Protein AF-A0A8S3X3N1-F1 (afdb_monomer_lite)

Foldseek 3Di:
DPPPDDPDDDDDDQDPVRVPDDPLLVQLVVVLCVCLQCVVPFQPDQEAEDEDQDVVNLVVLVDDLVPDDPSVSLSSVSCVRGHYHYDYDHVVVVVVVVCRHPPDDPPDPPPPDDDPPDDDCPPVSVVVVLVSLQDPLADPVNLVVQLVLLCVFPLNVLVVCCQVVHDDPDLVPDDPSCSLCPVQSVQWHDDPSFIDRPSETEGGPVCLVVVLCSLCVVVPDLVSSVVVCVSYHDDRCSSVVNVVCSVPDPVNVVPDPDPDDD

Structure (mmCIF, N/CA/C/O backbone):
data_AF-A0A8S3X3N1-F1
#
_entry.id   AF-A0A8S3X3N1-F1
#
loop_
_atom_site.group_PDB
_atom_site.id
_atom_site.type_symbol
_atom_site.label_atom_id
_atom_site.label_alt_id
_atom_site.label_comp_id
_atom_site.label_asym_id
_atom_site.label_entity_id
_atom_site.label_seq_id
_atom_site.pdbx_PDB_ins_code
_atom_site.Cartn_x
_atom_site.Cartn_y
_atom_site.Cartn_z
_atom_site.occupancy
_atom_site.B_iso_or_equiv
_atom_site.auth_seq_id
_atom_site.auth_comp_id
_atom_site.auth_asym_id
_atom_site.auth_atom_id
_atom_site.pdbx_PDB_model_num
ATOM 1 N N . MET A 1 1 ? 12.490 -4.592 -21.155 1.00 67.25 1 MET A N 1
ATOM 2 C CA . MET A 1 1 ? 13.216 -3.671 -22.058 1.00 67.25 1 MET A CA 1
ATOM 3 C C . MET A 1 1 ? 12.288 -3.290 -23.191 1.00 67.25 1 MET A C 1
ATOM 5 O O . MET A 1 1 ? 11.468 -4.116 -23.570 1.00 67.25 1 MET A O 1
ATOM 9 N N . GLN A 1 2 ? 12.418 -2.084 -23.727 1.00 67.56 2 GLN A N 1
ATOM 10 C CA . GLN A 1 2 ? 11.704 -1.647 -24.925 1.00 67.56 2 GLN A CA 1
ATOM 11 C C . GLN A 1 2 ? 12.762 -1.282 -25.966 1.00 67.56 2 GLN A C 1
ATOM 13 O O . GLN A 1 2 ? 13.621 -0.453 -25.691 1.00 67.56 2 GLN A O 1
ATOM 18 N N . ASN A 1 3 ? 12.763 -1.954 -27.121 1.00 74.75 3 ASN A N 1
ATOM 19 C CA . ASN A 1 3 ? 13.762 -1.765 -28.188 1.00 74.75 3 ASN A CA 1
ATOM 20 C C . ASN A 1 3 ? 15.227 -1.927 -27.727 1.00 74.75 3 ASN A C 1
ATOM 22 O O . ASN A 1 3 ? 16.099 -1.163 -28.124 1.00 74.75 3 ASN A O 1
ATOM 26 N N . GLY A 1 4 ? 15.498 -2.895 -26.845 1.00 72.44 4 GLY A N 1
ATOM 27 C CA . GLY A 1 4 ? 16.843 -3.119 -26.294 1.00 72.44 4 GLY A CA 1
ATOM 28 C C . GLY A 1 4 ? 17.284 -2.090 -25.247 1.00 72.44 4 GLY A C 1
ATOM 29 O O . GLY A 1 4 ? 18.394 -2.190 -24.734 1.00 72.44 4 GLY A O 1
ATOM 30 N N . LEU A 1 5 ? 16.414 -1.140 -24.890 1.00 75.44 5 LEU A N 1
ATOM 31 C CA . LEU A 1 5 ? 16.678 -0.125 -23.880 1.00 75.44 5 LEU A CA 1
ATOM 32 C C . LEU A 1 5 ? 15.959 -0.433 -22.552 1.00 75.44 5 LEU A C 1
ATOM 34 O O . LEU A 1 5 ? 14.891 -1.069 -22.528 1.00 75.44 5 LEU A O 1
ATOM 38 N N . PRO A 1 6 ? 16.544 0.000 -21.424 1.00 81.81 6 PRO A N 1
ATOM 39 C CA . PRO A 1 6 ? 15.906 -0.050 -20.112 1.00 81.81 6 PRO A CA 1
ATOM 40 C C . PRO A 1 6 ? 14.599 0.754 -20.119 1.00 81.81 6 PRO A C 1
ATOM 42 O O . PRO A 1 6 ? 14.547 1.869 -20.624 1.00 81.81 6 PRO A O 1
ATOM 45 N N . VAL A 1 7 ? 13.542 0.195 -19.532 1.00 81.81 7 VAL A N 1
ATOM 46 C CA . VAL A 1 7 ? 12.282 0.933 -19.308 1.00 81.81 7 VAL A CA 1
ATOM 47 C C . VAL A 1 7 ? 12.346 1.674 -17.972 1.00 81.81 7 VAL A C 1
ATOM 49 O O . VAL A 1 7 ? 11.909 2.812 -17.858 1.00 81.81 7 VAL A O 1
ATOM 52 N N . CYS A 1 8 ? 12.927 1.033 -16.959 1.00 81.44 8 CYS A N 1
ATOM 53 C CA . CYS A 1 8 ? 13.048 1.554 -15.605 1.00 81.44 8 CYS A CA 1
ATOM 54 C C . CYS A 1 8 ? 14.165 0.824 -14.848 1.00 81.44 8 CYS A C 1
ATOM 56 O O . CYS A 1 8 ? 14.497 -0.321 -15.168 1.00 81.44 8 CYS A O 1
ATOM 58 N N . TYR A 1 9 ? 14.708 1.479 -13.821 1.00 82.31 9 TYR A N 1
ATOM 59 C CA . TYR A 1 9 ? 15.712 0.929 -12.911 1.00 82.31 9 TYR A CA 1
ATOM 60 C C . TYR A 1 9 ? 15.222 1.012 -11.466 1.00 82.31 9 TYR A C 1
ATOM 62 O O . TYR A 1 9 ? 14.495 1.939 -11.109 1.00 82.31 9 TYR A O 1
ATOM 70 N N . ALA A 1 10 ? 15.629 0.058 -10.630 1.00 78.62 10 ALA A N 1
ATOM 71 C CA . ALA A 1 10 ? 15.356 0.085 -9.198 1.00 78.62 10 ALA A CA 1
ATOM 72 C C . ALA A 1 10 ? 16.470 -0.620 -8.418 1.00 78.62 10 ALA A C 1
ATOM 74 O O . ALA A 1 10 ? 16.988 -1.646 -8.858 1.00 78.62 10 ALA A O 1
ATOM 75 N N . SER A 1 11 ? 16.792 -0.093 -7.240 1.00 80.62 11 SER A N 1
ATOM 76 C CA . SER A 1 11 ? 17.670 -0.718 -6.251 1.00 80.62 11 SER A CA 1
ATOM 77 C C . SER A 1 11 ? 17.164 -0.412 -4.841 1.00 80.62 11 SER A C 1
ATOM 79 O O . SER A 1 11 ? 16.407 0.537 -4.630 1.00 80.62 11 SER A O 1
ATOM 81 N N . ARG A 1 12 ? 17.535 -1.255 -3.873 1.00 78.75 12 ARG A N 1
ATOM 82 C CA . ARG A 1 12 ? 17.164 -1.093 -2.463 1.00 78.75 12 ARG A CA 1
ATOM 83 C C . ARG A 1 12 ? 18.247 -1.689 -1.573 1.00 78.75 12 ARG A C 1
ATOM 85 O O . ARG A 1 12 ? 18.653 -2.831 -1.785 1.00 78.75 12 ARG A O 1
ATOM 92 N N . ALA A 1 13 ? 18.674 -0.944 -0.558 1.00 78.62 13 ALA A N 1
ATOM 93 C CA . ALA A 1 13 ? 19.585 -1.458 0.457 1.00 78.62 13 ALA A CA 1
ATOM 94 C C . ALA A 1 13 ? 18.875 -2.460 1.384 1.00 78.62 13 ALA A C 1
ATOM 96 O O . ALA A 1 13 ? 17.689 -2.320 1.690 1.00 78.62 13 ALA A O 1
ATOM 97 N N . LEU A 1 14 ? 19.613 -3.467 1.853 1.00 78.88 14 LEU A N 1
ATOM 98 C CA . LEU A 1 14 ? 19.116 -4.403 2.861 1.00 78.88 14 LEU A CA 1
ATOM 99 C C . LEU A 1 14 ? 19.129 -3.745 4.246 1.00 78.88 14 LEU A C 1
ATOM 101 O O . LEU A 1 14 ? 20.134 -3.147 4.643 1.00 78.88 14 LEU A O 1
ATOM 105 N N . ASN A 1 15 ? 18.051 -3.913 5.012 1.00 77.38 15 ASN A N 1
ATOM 106 C CA . ASN A 1 15 ? 18.006 -3.466 6.407 1.00 77.38 15 ASN A CA 1
ATOM 107 C C . ASN A 1 15 ? 18.849 -4.377 7.330 1.00 77.38 15 ASN A C 1
ATOM 109 O O . ASN A 1 15 ? 19.278 -5.462 6.937 1.00 77.38 15 ASN A O 1
ATOM 113 N N . LYS A 1 16 ? 19.066 -3.977 8.594 1.00 73.50 16 LYS A N 1
ATOM 114 C CA . LYS A 1 16 ? 19.897 -4.735 9.561 1.00 73.50 16 LYS A CA 1
ATOM 115 C C . LYS A 1 16 ? 19.458 -6.196 9.753 1.00 73.50 16 LYS A C 1
ATOM 117 O O . LYS A 1 16 ? 20.281 -7.062 10.044 1.00 73.50 16 LYS A O 1
ATOM 122 N N . ALA A 1 17 ? 18.164 -6.492 9.628 1.00 72.00 17 ALA A N 1
ATOM 123 C CA . ALA A 1 17 ? 17.661 -7.858 9.736 1.00 72.00 17 ALA A CA 1
ATOM 124 C C . ALA A 1 17 ? 17.922 -8.658 8.450 1.00 72.00 17 ALA A C 1
ATOM 126 O O . ALA A 1 17 ? 18.418 -9.778 8.523 1.00 72.00 17 ALA A O 1
ATOM 127 N N . GLU A 1 18 ? 17.657 -8.064 7.288 1.00 76.12 18 GLU A N 1
ATOM 128 C CA . GLU A 1 18 ? 17.865 -8.655 5.961 1.00 76.12 18 GLU A CA 1
ATOM 129 C C . GLU A 1 18 ? 19.352 -8.881 5.645 1.00 76.12 18 GLU A C 1
ATOM 131 O O . GLU A 1 18 ? 19.717 -9.845 4.976 1.00 76.12 18 GLU A O 1
ATOM 136 N N . GLN A 1 19 ? 20.246 -8.049 6.182 1.00 76.12 19 GLN A N 1
ATOM 137 C CA . GLN A 1 19 ? 21.694 -8.249 6.076 1.00 76.12 19 GLN A CA 1
ATOM 138 C C . GLN A 1 19 ? 22.158 -9.574 6.697 1.00 76.12 19 GLN A C 1
ATOM 140 O O . GLN A 1 19 ? 23.152 -10.141 6.242 1.00 76.12 19 GLN A O 1
ATOM 145 N N . ARG A 1 20 ? 21.421 -10.101 7.684 1.00 80.69 20 ARG A N 1
ATOM 146 C CA . ARG A 1 20 ? 21.702 -11.390 8.337 1.00 80.69 20 ARG A CA 1
ATOM 147 C C . ARG A 1 20 ? 21.137 -12.593 7.578 1.00 80.69 20 ARG A C 1
ATOM 149 O O . ARG A 1 20 ? 21.337 -13.723 8.012 1.00 80.69 20 ARG A O 1
ATOM 156 N N . TYR A 1 21 ? 20.420 -12.377 6.476 1.00 82.12 21 TYR A N 1
ATOM 157 C CA . TYR A 1 21 ? 19.881 -13.473 5.672 1.00 82.12 21 TYR A CA 1
ATOM 158 C C . TYR A 1 21 ? 21.001 -14.252 4.983 1.00 82.12 21 TYR A C 1
ATOM 160 O O . TYR A 1 21 ? 22.057 -13.697 4.650 1.00 82.12 21 TYR A O 1
ATOM 168 N N . ALA A 1 22 ? 20.757 -15.540 4.745 1.00 81.50 22 ALA A N 1
ATOM 169 C CA . ALA A 1 22 ? 21.664 -16.351 3.947 1.00 81.50 22 ALA A CA 1
ATOM 170 C C . ALA A 1 22 ? 21.745 -15.785 2.521 1.00 81.50 22 ALA A C 1
ATOM 172 O O . ALA A 1 22 ? 20.784 -15.185 2.036 1.00 81.50 22 ALA A O 1
ATOM 173 N N . GLN A 1 23 ? 22.864 -15.994 1.820 1.00 82.44 23 GLN A N 1
ATOM 174 C CA . GLN A 1 23 ? 23.054 -15.421 0.480 1.00 82.44 23 GLN A CA 1
ATOM 175 C C . GLN A 1 23 ? 21.886 -15.764 -0.448 1.00 82.44 23 GLN A C 1
ATOM 177 O O . GLN A 1 23 ? 21.279 -14.887 -1.043 1.00 82.44 23 GLN A O 1
ATOM 182 N N . ILE A 1 24 ? 21.478 -17.029 -0.464 1.00 82.56 24 ILE A N 1
ATOM 183 C CA . ILE A 1 24 ? 20.373 -17.503 -1.296 1.00 82.56 24 ILE A CA 1
ATOM 184 C C . ILE A 1 24 ? 19.025 -16.839 -0.981 1.00 82.56 24 ILE A C 1
ATOM 186 O O . ILE A 1 24 ? 18.209 -16.637 -1.876 1.00 82.56 24 ILE A O 1
ATOM 190 N N . GLU A 1 25 ? 18.798 -16.475 0.282 1.00 85.06 25 GLU A N 1
ATOM 191 C CA . GLU A 1 25 ? 17.608 -15.742 0.706 1.00 85.06 25 GLU A CA 1
ATOM 192 C C . GLU A 1 25 ? 17.667 -14.290 0.233 1.00 85.06 25 GLU A C 1
ATOM 194 O O . GLU A 1 25 ? 16.643 -13.762 -0.186 1.00 85.06 25 GLU A O 1
ATOM 199 N N . LYS A 1 26 ? 18.849 -13.659 0.252 1.00 86.62 26 LYS A N 1
ATOM 200 C CA . LYS A 1 26 ? 19.053 -12.303 -0.283 1.00 86.62 26 LYS A CA 1
ATOM 201 C C . LYS A 1 26 ? 18.800 -12.256 -1.789 1.00 86.62 26 LYS A C 1
ATOM 203 O O . LYS A 1 26 ? 18.086 -11.373 -2.253 1.00 86.62 26 LYS A O 1
ATOM 208 N N . GLU A 1 27 ? 19.311 -13.240 -2.525 1.00 89.62 27 GLU A N 1
ATOM 209 C CA . GLU A 1 27 ? 19.122 -13.349 -3.977 1.00 89.62 27 GLU A CA 1
ATOM 210 C C . GLU A 1 27 ? 17.651 -13.590 -4.348 1.00 89.62 27 GLU A C 1
ATOM 212 O O . GLU A 1 27 ? 17.102 -12.938 -5.240 1.00 89.62 27 GLU A O 1
ATOM 217 N N . LEU A 1 28 ? 16.961 -14.483 -3.625 1.00 89.50 28 LEU A N 1
ATOM 218 C CA . LEU A 1 28 ? 15.525 -14.683 -3.835 1.00 89.50 28 LEU A CA 1
ATOM 219 C C . LEU A 1 28 ? 14.732 -13.422 -3.482 1.00 89.50 28 LEU A C 1
ATOM 221 O O . LEU A 1 28 ? 13.805 -13.047 -4.199 1.00 89.50 28 LEU A O 1
ATOM 225 N N . TYR A 1 29 ? 15.102 -12.754 -2.392 1.00 90.50 29 TYR A N 1
ATOM 226 C CA . TYR A 1 29 ? 14.454 -11.524 -1.966 1.00 90.50 29 TYR A CA 1
ATOM 227 C C . TYR A 1 29 ? 14.616 -10.408 -3.003 1.00 90.50 29 TYR A C 1
ATOM 229 O O . TYR A 1 29 ? 13.665 -9.671 -3.250 1.00 90.50 29 TYR A O 1
ATOM 237 N N . ALA A 1 30 ? 15.774 -10.307 -3.660 1.00 89.69 30 ALA A N 1
ATOM 238 C CA . ALA A 1 30 ? 15.974 -9.381 -4.771 1.00 89.69 30 ALA A CA 1
ATOM 239 C C . ALA A 1 30 ? 14.986 -9.647 -5.922 1.00 89.69 30 ALA A C 1
ATOM 241 O O . ALA A 1 30 ? 14.399 -8.706 -6.456 1.00 89.69 30 ALA A O 1
ATOM 242 N N . CYS A 1 31 ? 14.717 -10.919 -6.242 1.00 91.12 31 CYS A N 1
ATOM 243 C CA . CYS A 1 31 ? 13.699 -11.284 -7.233 1.00 91.12 31 CYS A CA 1
ATOM 244 C C . CYS A 1 31 ? 12.286 -10.876 -6.790 1.00 91.12 31 CYS A C 1
ATOM 246 O O . CYS A 1 31 ? 11.527 -10.334 -7.592 1.00 91.12 31 CYS A O 1
ATOM 248 N N . VAL A 1 32 ? 11.938 -11.104 -5.517 1.00 91.12 32 VAL A N 1
ATOM 249 C CA . VAL A 1 32 ? 10.651 -10.677 -4.937 1.00 91.12 32 VAL A CA 1
ATOM 250 C C . VAL A 1 32 ? 10.487 -9.164 -5.045 1.00 91.12 32 VAL A C 1
ATOM 252 O O . VAL A 1 32 ? 9.477 -8.699 -5.567 1.00 91.12 32 VAL A O 1
ATOM 255 N N . PHE A 1 33 ? 11.503 -8.412 -4.613 1.00 90.25 33 PHE A N 1
ATOM 256 C CA . PHE A 1 33 ? 11.519 -6.956 -4.688 1.00 90.25 33 PHE A CA 1
ATOM 257 C C . PHE A 1 33 ? 11.325 -6.470 -6.125 1.00 90.25 33 PHE A C 1
ATOM 259 O O . PHE A 1 33 ? 10.469 -5.625 -6.360 1.00 90.25 33 PHE A O 1
ATOM 266 N N . ALA A 1 34 ? 12.060 -7.025 -7.092 1.00 89.19 34 ALA A N 1
ATOM 267 C CA . ALA A 1 34 ? 11.919 -6.644 -8.494 1.00 89.19 34 ALA A CA 1
ATOM 268 C C . ALA A 1 34 ? 10.505 -6.926 -9.028 1.00 89.19 34 ALA A C 1
ATOM 270 O O . ALA A 1 34 ? 9.918 -6.073 -9.692 1.00 89.19 34 ALA A O 1
ATOM 271 N N . CYS A 1 35 ? 9.933 -8.093 -8.714 1.00 88.88 35 CYS A N 1
ATOM 272 C CA . CYS A 1 35 ? 8.602 -8.452 -9.200 1.00 88.88 35 CYS A CA 1
ATOM 273 C C . CYS A 1 35 ? 7.505 -7.544 -8.641 1.00 88.88 35 CYS A C 1
ATOM 275 O O . CYS A 1 35 ? 6.599 -7.141 -9.364 1.00 88.88 35 CYS A O 1
ATOM 277 N N . GLU A 1 36 ? 7.584 -7.220 -7.354 1.00 86.75 36 GLU A N 1
ATOM 278 C CA . GLU A 1 36 ? 6.620 -6.332 -6.708 1.00 86.75 36 GLU A CA 1
ATOM 279 C C . GLU A 1 36 ? 6.813 -4.879 -7.129 1.00 86.75 36 GLU A C 1
ATOM 281 O O . GLU A 1 36 ? 5.834 -4.202 -7.415 1.00 86.75 36 GLU A O 1
ATOM 286 N N . ARG A 1 37 ? 8.062 -4.417 -7.260 1.00 83.19 37 ARG A N 1
ATOM 287 C CA . ARG A 1 37 ? 8.375 -3.051 -7.697 1.00 83.19 37 ARG A CA 1
ATOM 288 C C . ARG A 1 37 ? 7.909 -2.758 -9.120 1.00 83.19 37 ARG A C 1
ATOM 290 O O . ARG A 1 37 ? 7.615 -1.615 -9.446 1.00 83.19 37 ARG A O 1
ATOM 297 N N . PHE A 1 38 ? 7.886 -3.774 -9.976 1.00 85.56 38 PHE A N 1
ATOM 298 C CA . PHE A 1 38 ? 7.450 -3.650 -11.364 1.00 85.56 38 PHE A CA 1
ATOM 299 C C . PHE A 1 38 ? 6.107 -4.338 -11.611 1.00 85.56 38 PHE A C 1
ATOM 301 O O . PHE A 1 38 ? 5.814 -4.699 -12.752 1.00 85.56 38 PHE A O 1
ATOM 308 N N . HIS A 1 39 ? 5.283 -4.500 -10.568 1.00 86.00 39 HIS A N 1
ATOM 309 C CA . HIS A 1 39 ? 4.010 -5.218 -10.633 1.00 86.00 39 HIS A CA 1
ATOM 310 C C . HIS A 1 39 ? 3.138 -4.745 -11.802 1.00 86.00 39 HIS A C 1
ATOM 312 O O . HIS A 1 39 ? 2.708 -5.566 -12.611 1.00 86.00 39 HIS A O 1
ATOM 318 N N . ALA A 1 40 ? 2.968 -3.429 -11.954 1.00 83.06 40 ALA A N 1
ATOM 319 C CA . ALA A 1 40 ? 2.183 -2.829 -13.034 1.00 83.06 40 ALA A CA 1
ATOM 320 C C . ALA A 1 40 ? 2.662 -3.208 -14.452 1.00 83.06 40 ALA A C 1
ATOM 322 O O . ALA A 1 40 ? 1.871 -3.195 -15.393 1.00 83.06 40 ALA A O 1
ATOM 323 N N . TYR A 1 41 ? 3.940 -3.564 -14.619 1.00 83.00 41 TYR A N 1
ATOM 324 C CA . TYR A 1 41 ? 4.515 -3.952 -15.909 1.00 83.00 41 TYR A CA 1
ATOM 325 C C . TYR A 1 41 ? 4.440 -5.456 -16.174 1.00 83.00 41 TYR A C 1
ATOM 327 O O . TYR A 1 41 ? 4.267 -5.868 -17.323 1.00 83.00 41 TYR A O 1
ATOM 335 N N . ILE A 1 42 ? 4.623 -6.276 -15.136 1.00 87.44 42 ILE A N 1
ATOM 336 C CA . ILE A 1 42 ? 4.830 -7.722 -15.296 1.00 87.44 42 ILE A CA 1
ATOM 337 C C . ILE A 1 42 ? 3.607 -8.565 -14.927 1.00 87.44 42 ILE A C 1
ATOM 339 O O . ILE A 1 42 ? 3.548 -9.743 -15.277 1.00 87.44 42 ILE A O 1
ATOM 343 N N . TYR A 1 43 ? 2.638 -8.007 -14.200 1.00 89.44 43 TYR A N 1
ATOM 344 C CA . TYR A 1 43 ? 1.467 -8.764 -13.777 1.00 89.44 43 TYR A CA 1
ATOM 345 C C . TYR A 1 43 ? 0.604 -9.177 -14.979 1.00 89.44 43 TYR A C 1
ATOM 347 O O . TYR A 1 43 ? 0.356 -8.388 -15.889 1.00 89.44 43 TYR A O 1
ATOM 355 N N . GLY A 1 44 ? 0.181 -10.445 -15.003 1.00 86.88 44 GLY A N 1
ATOM 356 C CA . GLY A 1 44 ? -0.586 -11.031 -16.110 1.00 86.88 44 GLY A CA 1
ATOM 357 C C . GLY A 1 44 ? 0.215 -11.326 -17.387 1.00 86.88 44 GLY A C 1
ATOM 358 O O . GLY A 1 44 ? -0.338 -11.893 -18.326 1.00 86.88 44 GLY A O 1
ATOM 359 N N . ARG A 1 45 ? 1.510 -10.985 -17.441 1.00 88.75 45 ARG A N 1
ATOM 360 C CA . ARG A 1 45 ? 2.400 -11.340 -18.557 1.00 88.75 45 ARG A CA 1
ATOM 361 C C . ARG A 1 45 ? 2.940 -12.756 -18.384 1.00 88.75 45 ARG A C 1
ATOM 363 O O . ARG A 1 45 ? 3.272 -13.170 -17.278 1.00 88.75 45 ARG A O 1
ATOM 370 N N . THR A 1 46 ? 3.072 -13.483 -19.490 1.00 87.62 46 THR A N 1
ATOM 371 C CA . THR A 1 46 ? 3.614 -14.855 -19.517 1.00 87.62 46 THR A CA 1
ATOM 372 C C . THR A 1 46 ? 5.039 -14.923 -20.071 1.00 87.62 46 THR A C 1
ATOM 374 O O . THR A 1 46 ? 5.704 -15.952 -19.969 1.00 87.62 46 THR A O 1
ATOM 377 N N . ASP A 1 47 ? 5.513 -13.833 -20.671 1.00 87.69 47 ASP A N 1
ATOM 378 C CA . ASP A 1 47 ? 6.779 -13.688 -21.390 1.00 87.69 47 ASP A CA 1
ATOM 379 C C . ASP A 1 47 ? 7.856 -12.949 -20.575 1.00 87.69 47 ASP A C 1
ATOM 381 O O . ASP A 1 47 ? 8.760 -12.321 -21.122 1.00 87.69 47 ASP A O 1
ATOM 385 N N . ILE A 1 48 ? 7.796 -13.044 -19.245 1.00 92.88 48 ILE A N 1
ATOM 386 C CA . ILE A 1 48 ? 8.768 -12.405 -18.353 1.00 92.88 48 ILE A CA 1
ATOM 387 C C . ILE A 1 48 ? 9.975 -13.318 -18.133 1.00 92.88 48 ILE A C 1
ATOM 389 O O . ILE A 1 48 ? 9.836 -14.497 -17.804 1.00 92.88 48 ILE A O 1
ATOM 393 N N . THR A 1 49 ? 11.176 -12.757 -18.269 1.00 92.56 49 THR A N 1
ATOM 394 C CA . THR A 1 49 ? 12.436 -13.430 -17.933 1.00 92.56 49 THR A CA 1
ATOM 395 C C . THR A 1 49 ? 13.163 -12.634 -16.858 1.00 92.56 49 THR A C 1
ATOM 397 O O . THR A 1 49 ? 13.378 -11.435 -17.015 1.00 92.56 49 THR A O 1
ATOM 400 N N . ILE A 1 50 ? 13.534 -13.308 -15.772 1.00 92.75 50 ILE A N 1
ATOM 401 C CA . ILE A 1 50 ? 14.367 -12.759 -14.703 1.00 92.75 50 ILE A CA 1
ATOM 402 C C . ILE A 1 50 ? 15.761 -13.352 -14.857 1.00 92.75 50 ILE A C 1
ATOM 404 O O . ILE A 1 50 ? 15.920 -14.569 -14.967 1.00 92.75 50 ILE A O 1
ATOM 408 N N . GLU A 1 51 ? 16.767 -12.490 -14.856 1.00 92.12 51 GLU A N 1
ATOM 409 C CA . GLU A 1 51 ? 18.167 -12.874 -14.997 1.00 92.12 51 GLU A CA 1
ATOM 410 C C . GLU A 1 51 ? 18.868 -12.722 -13.647 1.00 92.12 51 GLU A C 1
ATOM 412 O O . GLU A 1 51 ? 18.754 -11.684 -13.000 1.00 92.12 51 GLU A O 1
ATOM 417 N N . THR A 1 52 ? 19.573 -13.765 -13.209 1.00 89.81 52 THR A N 1
ATOM 418 C CA . THR A 1 52 ? 20.310 -13.789 -11.936 1.00 89.81 52 THR A CA 1
ATOM 419 C C . THR A 1 52 ? 21.701 -14.377 -12.141 1.00 89.81 52 THR A C 1
ATOM 421 O O . THR A 1 52 ? 21.876 -15.309 -12.927 1.00 89.81 52 THR A O 1
ATOM 424 N N . ASP A 1 53 ? 22.694 -13.880 -11.413 1.00 87.88 53 ASP A N 1
ATOM 425 C CA . ASP A 1 53 ? 24.022 -14.491 -11.311 1.00 87.88 53 ASP A CA 1
ATOM 426 C C . ASP A 1 53 ? 24.102 -15.574 -10.226 1.00 87.88 53 ASP A C 1
ATOM 428 O O . ASP A 1 53 ? 25.140 -16.217 -10.051 1.00 87.88 53 ASP A O 1
ATOM 432 N N . HIS A 1 54 ? 22.996 -15.872 -9.546 1.00 85.00 54 HIS A N 1
ATOM 433 C CA . HIS A 1 54 ? 22.950 -16.903 -8.525 1.00 85.00 54 HIS A CA 1
ATOM 434 C C . HIS A 1 54 ? 22.400 -18.225 -9.076 1.00 85.00 54 HIS A C 1
ATOM 436 O O . HIS A 1 54 ? 21.215 -18.548 -8.965 1.00 85.00 54 HIS A O 1
ATOM 442 N N . LYS A 1 55 ? 23.288 -19.049 -9.649 1.00 82.44 55 LYS A N 1
ATOM 443 C CA . LYS A 1 55 ? 22.940 -20.351 -10.260 1.00 82.44 55 LYS A CA 1
ATOM 444 C C . LYS A 1 55 ? 22.072 -21.268 -9.371 1.00 82.44 55 LYS A C 1
ATOM 446 O O . LYS A 1 55 ? 21.126 -21.849 -9.906 1.00 82.44 55 LYS A O 1
ATOM 451 N N . PRO A 1 56 ? 22.304 -21.397 -8.045 1.00 79.75 56 PRO A N 1
ATOM 452 C CA . PRO A 1 56 ? 21.455 -22.229 -7.185 1.00 79.75 56 PRO A CA 1
ATOM 453 C C . PRO A 1 56 ? 19.992 -21.768 -7.110 1.00 79.75 56 PRO A C 1
ATOM 455 O O . PRO A 1 56 ? 19.105 -22.587 -6.867 1.00 79.75 56 PRO A O 1
ATOM 458 N N . LEU A 1 57 ? 19.720 -20.479 -7.346 1.00 83.19 57 LEU A N 1
ATOM 459 C CA . LEU A 1 57 ? 18.371 -19.914 -7.282 1.00 83.19 57 LEU A CA 1
ATOM 460 C C . LEU A 1 57 ? 17.451 -20.502 -8.361 1.00 83.19 57 LEU A C 1
ATOM 462 O O . LEU A 1 57 ? 16.286 -20.794 -8.093 1.00 83.19 57 LEU A O 1
ATOM 466 N N . VAL A 1 58 ? 18.004 -20.762 -9.552 1.00 84.00 58 VAL A N 1
ATOM 467 C CA . VAL A 1 58 ? 17.297 -21.402 -10.677 1.00 84.00 58 VAL A CA 1
ATOM 468 C C . VAL A 1 58 ? 16.768 -22.783 -10.286 1.00 84.00 58 VAL A C 1
ATOM 470 O O . VAL A 1 58 ? 15.677 -23.175 -10.698 1.00 84.00 58 VAL A O 1
ATOM 473 N N . SER A 1 59 ? 17.523 -23.515 -9.467 1.00 78.56 59 SER A N 1
ATOM 474 C CA . SER A 1 59 ? 17.122 -24.834 -8.981 1.00 78.56 59 SER A CA 1
ATOM 475 C C . SER A 1 59 ? 16.060 -24.751 -7.886 1.00 78.56 59 SER A C 1
ATOM 477 O O . SER A 1 59 ? 15.183 -25.606 -7.846 1.00 78.56 59 SER A O 1
ATOM 479 N N . ILE A 1 60 ? 16.107 -23.739 -7.012 1.00 75.50 60 ILE A N 1
ATOM 480 C CA . ILE A 1 60 ? 15.144 -23.592 -5.906 1.00 75.50 60 ILE A CA 1
ATOM 481 C C . ILE A 1 60 ? 13.738 -23.279 -6.400 1.00 75.50 60 ILE A C 1
ATOM 483 O O . ILE A 1 60 ? 12.793 -23.874 -5.898 1.00 75.50 60 ILE A O 1
ATOM 487 N N . ILE A 1 61 ? 13.589 -22.416 -7.407 1.00 76.31 61 ILE A N 1
ATOM 488 C CA . ILE A 1 61 ? 12.262 -22.087 -7.956 1.00 76.31 61 ILE A CA 1
ATOM 489 C C . ILE A 1 61 ? 11.549 -23.322 -8.531 1.00 76.31 61 ILE A C 1
ATOM 491 O O . ILE A 1 61 ? 10.324 -23.364 -8.572 1.00 76.31 61 ILE A O 1
ATOM 495 N N . LYS A 1 62 ? 12.304 -24.344 -8.950 1.00 76.31 62 LYS A N 1
ATOM 496 C CA . LYS A 1 62 ? 11.756 -25.601 -9.481 1.00 76.31 62 LYS A CA 1
ATOM 497 C C . LYS A 1 62 ? 11.412 -26.630 -8.403 1.00 76.31 62 LYS A C 1
ATOM 499 O O . LYS A 1 62 ? 10.758 -27.620 -8.717 1.00 76.31 62 LYS A O 1
ATOM 504 N N . LYS A 1 63 ? 11.893 -26.455 -7.169 1.00 73.62 63 LYS A N 1
ATOM 505 C CA . LYS A 1 63 ? 11.620 -27.384 -6.067 1.00 73.62 63 LYS A CA 1
ATOM 506 C C . LYS A 1 63 ? 10.232 -27.135 -5.487 1.00 73.62 63 LYS A C 1
ATOM 508 O O . LYS A 1 63 ? 9.694 -26.034 -5.589 1.00 73.62 63 LYS A O 1
ATOM 513 N N . SER A 1 64 ? 9.676 -28.159 -4.841 1.00 69.94 64 SER A N 1
ATOM 514 C CA . SER A 1 64 ? 8.458 -27.996 -4.052 1.00 69.94 64 SER A CA 1
ATOM 515 C C . SER A 1 64 ? 8.679 -26.931 -2.982 1.00 69.94 64 SER A C 1
ATOM 517 O O . SER A 1 64 ? 9.707 -26.912 -2.298 1.00 69.94 64 SER A O 1
ATOM 519 N N . ILE A 1 65 ? 7.696 -26.045 -2.824 1.00 73.81 65 ILE A N 1
ATOM 520 C CA . ILE A 1 65 ? 7.727 -25.004 -1.794 1.00 73.81 65 ILE A CA 1
ATOM 521 C C . ILE A 1 65 ? 7.848 -25.664 -0.415 1.00 73.81 65 ILE A C 1
ATOM 523 O O . ILE A 1 65 ? 8.638 -25.209 0.401 1.00 73.81 65 ILE A O 1
ATOM 527 N N . VAL A 1 66 ? 7.158 -26.783 -0.183 1.00 70.69 66 VAL A N 1
ATOM 528 C CA . VAL A 1 66 ? 7.101 -27.469 1.121 1.00 70.69 66 VAL A CA 1
ATOM 529 C C . VAL A 1 66 ? 8.483 -27.912 1.622 1.00 70.69 66 VAL A C 1
ATOM 531 O O . VAL A 1 66 ? 8.732 -27.879 2.823 1.00 70.69 66 VAL A O 1
ATOM 534 N N . ASP A 1 67 ? 9.417 -28.207 0.716 1.00 72.69 67 ASP A N 1
ATOM 535 C CA . ASP A 1 67 ? 10.766 -28.679 1.061 1.00 72.69 67 ASP A CA 1
ATOM 536 C C . ASP A 1 67 ? 11.757 -27.535 1.341 1.00 72.69 67 ASP A C 1
ATOM 538 O O . ASP A 1 67 ? 12.930 -27.763 1.647 1.00 72.69 67 ASP A O 1
ATOM 542 N N . SER A 1 68 ? 11.319 -26.281 1.195 1.00 75.38 68 SER A N 1
ATOM 543 C CA . SER A 1 68 ? 12.157 -25.103 1.424 1.00 75.38 68 SER A CA 1
ATOM 544 C C . SER A 1 68 ? 12.074 -24.616 2.879 1.00 75.38 68 SER A C 1
ATOM 546 O O . SER A 1 68 ? 11.030 -24.739 3.509 1.00 75.38 68 SER A O 1
ATOM 548 N N . PRO A 1 69 ? 13.124 -23.978 3.425 1.00 75.25 69 PRO A N 1
ATOM 549 C CA . PRO A 1 69 ? 13.051 -23.256 4.697 1.00 75.25 69 PRO A CA 1
ATOM 550 C C . PRO A 1 69 ? 11.907 -22.235 4.731 1.00 75.25 69 PRO A C 1
ATOM 552 O O . PRO A 1 69 ? 11.658 -21.550 3.737 1.00 75.25 69 PRO A O 1
ATOM 555 N N . THR A 1 70 ? 11.264 -22.051 5.889 1.00 77.94 70 THR A N 1
ATOM 556 C CA . THR A 1 70 ? 10.046 -21.230 6.058 1.00 77.94 70 THR A CA 1
ATOM 557 C C . THR A 1 70 ? 10.163 -19.822 5.465 1.00 77.94 70 THR A C 1
ATOM 559 O O . THR A 1 70 ? 9.203 -19.283 4.918 1.00 77.94 70 THR A O 1
ATOM 562 N N . ARG A 1 71 ? 11.346 -19.196 5.535 1.00 81.62 71 ARG A N 1
ATOM 563 C CA . ARG A 1 71 ? 11.571 -17.864 4.955 1.00 81.62 71 ARG A CA 1
ATOM 564 C C . ARG A 1 71 ? 11.552 -17.889 3.423 1.00 81.62 71 ARG A C 1
ATOM 566 O O . ARG A 1 71 ? 10.897 -17.042 2.818 1.00 81.62 71 ARG A O 1
ATOM 573 N N . LEU A 1 72 ? 12.214 -18.869 2.807 1.00 79.75 72 LEU A N 1
ATOM 574 C CA . LEU A 1 72 ? 12.182 -19.080 1.358 1.00 79.75 72 LEU A CA 1
ATOM 575 C C . LEU A 1 72 ? 10.772 -19.452 0.893 1.00 79.75 72 LEU A C 1
ATOM 577 O O . LEU A 1 72 ? 10.312 -18.896 -0.098 1.00 79.75 72 LEU A O 1
ATOM 581 N N . GLN A 1 73 ? 10.044 -20.285 1.646 1.00 80.50 73 GLN A N 1
ATOM 582 C CA . GLN A 1 73 ? 8.642 -20.610 1.351 1.00 80.50 73 GLN A CA 1
ATOM 583 C C . GLN A 1 73 ? 7.781 -19.357 1.217 1.00 80.50 73 GLN A C 1
ATOM 585 O O . GLN A 1 73 ? 7.091 -19.174 0.218 1.00 80.50 73 GLN A O 1
ATOM 590 N N . ARG A 1 74 ? 7.871 -18.452 2.200 1.00 83.12 74 ARG A N 1
ATOM 591 C CA . ARG A 1 74 ? 7.123 -17.187 2.195 1.00 83.12 74 ARG A CA 1
ATOM 592 C C . ARG A 1 74 ? 7.459 -16.329 0.973 1.00 83.12 74 ARG A C 1
ATOM 594 O O . ARG A 1 74 ? 6.563 -15.731 0.385 1.00 83.12 74 ARG A O 1
ATOM 601 N N . MET A 1 75 ? 8.730 -16.268 0.575 1.00 88.50 75 MET A N 1
ATOM 602 C CA . MET A 1 75 ? 9.151 -15.542 -0.629 1.00 88.50 75 MET A CA 1
ATOM 603 C C . MET A 1 75 ? 8.638 -16.203 -1.915 1.00 88.50 75 MET A C 1
ATOM 605 O O . MET A 1 75 ? 8.124 -15.510 -2.789 1.00 88.50 75 MET A O 1
ATOM 609 N N . LEU A 1 76 ? 8.707 -17.533 -2.014 1.00 86.06 76 LEU A N 1
ATOM 610 C CA . LEU A 1 76 ? 8.198 -18.290 -3.162 1.00 86.06 76 LEU A CA 1
ATOM 611 C C . LEU A 1 76 ? 6.681 -18.122 -3.328 1.00 86.06 76 LEU A C 1
ATOM 613 O O . LEU A 1 76 ? 6.216 -17.884 -4.438 1.00 86.06 76 LEU A O 1
ATOM 617 N N . LEU A 1 77 ? 5.914 -18.149 -2.233 1.00 87.25 77 LEU A N 1
ATOM 618 C CA . LEU A 1 77 ? 4.468 -17.887 -2.251 1.00 87.25 77 LEU A CA 1
ATOM 619 C C . LEU A 1 77 ? 4.134 -16.479 -2.765 1.00 87.25 77 LEU A C 1
ATOM 621 O O . LEU A 1 77 ? 3.162 -16.297 -3.495 1.00 87.25 77 LEU A O 1
ATOM 625 N N . ARG A 1 78 ? 4.949 -15.466 -2.440 1.00 87.19 78 ARG A N 1
ATOM 626 C CA . ARG A 1 78 ? 4.775 -14.109 -2.994 1.00 87.19 78 ARG A CA 1
ATOM 627 C C . ARG A 1 78 ? 5.004 -14.077 -4.501 1.00 87.19 78 ARG A C 1
ATOM 629 O O . ARG A 1 78 ? 4.290 -13.362 -5.199 1.00 87.19 78 ARG A O 1
ATOM 636 N N . LEU A 1 79 ? 5.954 -14.869 -4.995 1.00 90.06 79 LEU A N 1
ATOM 637 C CA . LEU A 1 79 ? 6.277 -14.960 -6.417 1.00 90.06 79 LEU A CA 1
ATOM 638 C C . LEU A 1 79 ? 5.230 -15.728 -7.236 1.00 90.06 79 LEU A C 1
ATOM 640 O O . LEU A 1 79 ? 5.136 -15.482 -8.433 1.00 90.06 79 LEU A O 1
ATOM 644 N N . GLN A 1 80 ? 4.404 -16.586 -6.622 1.00 88.62 80 GLN A N 1
ATOM 645 C CA . GLN A 1 80 ? 3.415 -17.412 -7.338 1.00 88.62 80 GLN A CA 1
ATOM 646 C C . GLN A 1 80 ? 2.398 -16.622 -8.173 1.00 88.62 80 GLN A C 1
ATOM 648 O O . GLN A 1 80 ? 1.851 -17.155 -9.133 1.00 88.62 80 GLN A O 1
ATOM 653 N N . ARG A 1 81 ? 2.136 -15.355 -7.834 1.00 89.06 81 ARG A N 1
ATOM 654 C CA . ARG A 1 81 ? 1.225 -14.497 -8.613 1.00 89.06 81 ARG A CA 1
ATOM 655 C C . ARG A 1 81 ? 1.815 -14.022 -9.948 1.00 89.06 81 ARG A C 1
ATOM 657 O O . ARG A 1 81 ? 1.098 -13.396 -10.722 1.00 89.06 81 ARG A O 1
ATOM 664 N N . TYR A 1 82 ? 3.105 -14.254 -10.185 1.00 90.94 82 TYR A N 1
ATOM 665 C CA . TYR A 1 82 ? 3.821 -13.833 -11.384 1.00 90.94 82 TYR A CA 1
ATOM 666 C C . TYR A 1 82 ? 4.225 -15.050 -12.210 1.00 90.94 82 TYR A C 1
ATOM 668 O O . TYR A 1 82 ? 4.715 -16.045 -11.681 1.00 90.94 82 TYR A O 1
ATOM 676 N N . THR A 1 83 ? 4.070 -14.954 -13.528 1.00 91.06 83 THR A N 1
ATOM 677 C CA . THR A 1 83 ? 4.545 -15.975 -14.462 1.00 91.06 83 THR A CA 1
ATOM 678 C C . THR A 1 83 ? 5.846 -15.499 -15.094 1.00 91.06 83 THR A C 1
ATOM 680 O O . THR A 1 83 ? 5.855 -14.557 -15.879 1.00 91.06 83 THR A O 1
ATOM 683 N N . PHE A 1 84 ? 6.964 -16.135 -14.742 1.00 92.50 84 PHE A N 1
ATOM 684 C CA . PHE A 1 84 ? 8.280 -15.766 -15.262 1.00 92.50 84 PHE A CA 1
ATOM 685 C C . PHE A 1 84 ? 9.215 -16.970 -15.401 1.00 92.50 84 PHE A C 1
ATOM 687 O O . PHE A 1 84 ? 9.040 -18.009 -14.762 1.00 92.50 84 PHE A O 1
ATOM 694 N N . LYS A 1 85 ? 10.254 -16.807 -16.222 1.00 91.69 85 LYS A N 1
ATOM 695 C CA . LYS A 1 85 ? 11.376 -17.741 -16.358 1.00 91.69 85 LYS A CA 1
ATOM 696 C C . LYS A 1 85 ? 12.596 -17.173 -15.645 1.00 91.69 85 LYS A C 1
ATOM 698 O O . LYS A 1 85 ? 13.056 -16.091 -15.995 1.00 91.69 85 LYS A O 1
ATOM 703 N N . LEU A 1 86 ? 13.136 -17.899 -14.667 1.00 91.69 86 LEU A N 1
ATOM 704 C CA . LEU A 1 86 ? 14.401 -17.533 -14.028 1.00 91.69 86 LEU A CA 1
ATOM 705 C C . LEU A 1 86 ? 15.574 -18.167 -14.788 1.00 91.69 86 LEU A C 1
ATOM 707 O O . LEU A 1 86 ? 15.634 -19.391 -14.926 1.00 91.69 86 LEU A O 1
ATOM 711 N N . VAL A 1 87 ? 16.504 -17.342 -15.264 1.00 91.44 87 VAL A N 1
ATOM 712 C CA . VAL A 1 87 ? 17.658 -17.757 -16.069 1.00 91.44 87 VAL A CA 1
ATOM 713 C C . VAL A 1 87 ? 18.948 -17.298 -15.402 1.00 91.44 87 VAL A C 1
ATOM 715 O O . VAL A 1 87 ? 19.071 -16.155 -14.965 1.00 91.44 87 VAL A O 1
ATOM 718 N N . TYR A 1 88 ? 19.930 -18.197 -15.340 1.00 91.56 88 TYR A N 1
ATOM 719 C CA . TYR A 1 88 ? 21.267 -17.842 -14.884 1.00 91.56 88 TYR A CA 1
ATOM 720 C C . TYR A 1 88 ? 22.021 -17.078 -15.976 1.00 91.56 88 TYR A C 1
ATOM 722 O O . TYR A 1 88 ? 22.137 -17.568 -17.102 1.00 91.56 88 TYR A O 1
ATOM 730 N N . LYS A 1 89 ? 22.599 -15.930 -15.621 1.00 88.88 89 LYS A N 1
ATOM 731 C CA . LYS A 1 89 ? 23.599 -15.229 -16.428 1.00 88.88 89 LYS A CA 1
ATOM 732 C C . LYS A 1 89 ? 24.843 -14.932 -15.593 1.00 88.88 89 LYS A C 1
ATOM 734 O O . LYS A 1 89 ? 24.708 -14.471 -14.466 1.00 88.88 89 LYS A O 1
ATOM 739 N N . PRO A 1 90 ? 26.059 -15.144 -16.125 1.00 86.06 90 PRO A N 1
ATOM 740 C CA . PRO A 1 90 ? 27.279 -14.765 -15.421 1.00 86.06 90 PRO A CA 1
ATOM 741 C C . PRO A 1 90 ? 27.274 -13.277 -15.048 1.00 86.06 90 PRO A C 1
ATOM 743 O O . PRO A 1 90 ? 26.965 -12.440 -15.897 1.00 86.06 90 PRO A O 1
ATOM 746 N N . GLY A 1 91 ? 27.693 -12.942 -13.823 1.00 81.44 91 GLY A N 1
ATOM 747 C CA . GLY A 1 91 ? 27.681 -11.562 -13.310 1.00 81.44 91 GLY A CA 1
ATOM 748 C C . GLY A 1 91 ? 28.422 -10.548 -14.193 1.00 81.44 91 GLY A C 1
ATOM 749 O O . GLY A 1 91 ? 28.012 -9.397 -14.288 1.00 81.44 91 GLY A O 1
ATOM 750 N N . LYS A 1 92 ? 29.427 -10.993 -14.965 1.00 81.00 92 LYS A N 1
ATOM 751 C CA . LYS A 1 92 ? 30.133 -10.174 -15.975 1.00 81.00 92 LYS A CA 1
ATOM 752 C C . LYS A 1 92 ? 29.205 -9.558 -17.035 1.00 81.00 92 LYS A C 1
ATOM 754 O O . LYS A 1 92 ? 29.561 -8.556 -17.644 1.00 81.00 92 LYS A O 1
ATOM 759 N N . HIS A 1 93 ? 28.033 -10.148 -17.263 1.00 82.56 93 HIS A N 1
ATOM 760 C CA . HIS A 1 93 ? 27.023 -9.658 -18.204 1.00 82.56 93 HIS A CA 1
ATOM 761 C C . HIS A 1 93 ? 25.883 -8.882 -17.523 1.00 82.56 93 HIS A C 1
ATOM 763 O O . HIS A 1 93 ? 25.019 -8.355 -18.217 1.00 82.56 93 HIS A O 1
ATOM 769 N N . LEU A 1 94 ? 25.883 -8.783 -16.190 1.00 81.69 94 LEU A N 1
ATOM 770 C CA . LEU A 1 94 ? 24.883 -8.076 -15.379 1.00 81.69 94 LEU A CA 1
ATOM 771 C C . LEU A 1 94 ? 25.438 -6.757 -14.812 1.00 81.69 94 LEU A C 1
ATOM 773 O O . LEU A 1 94 ? 25.103 -6.355 -13.702 1.00 81.69 94 LEU A O 1
ATOM 777 N N . TYR A 1 95 ? 26.271 -6.058 -15.589 1.00 79.69 95 TYR A N 1
ATOM 778 C CA . TYR A 1 95 ? 27.000 -4.859 -15.151 1.00 79.69 95 TYR A CA 1
ATOM 779 C C . TYR A 1 95 ? 26.092 -3.739 -14.619 1.00 79.69 95 TYR A C 1
ATOM 781 O O . TYR A 1 95 ? 26.458 -3.065 -13.664 1.00 79.69 95 TYR A O 1
ATOM 789 N N . ILE A 1 96 ? 24.890 -3.558 -15.181 1.00 80.69 96 ILE A N 1
ATOM 790 C CA . ILE A 1 96 ? 23.936 -2.546 -14.697 1.00 80.69 96 ILE A CA 1
ATOM 791 C C . ILE A 1 96 ? 23.393 -2.919 -13.311 1.00 80.69 96 ILE A C 1
ATOM 793 O O . ILE A 1 96 ? 23.342 -2.079 -12.416 1.00 80.69 96 ILE A O 1
ATOM 797 N N . ALA A 1 97 ? 22.984 -4.177 -13.131 1.00 78.44 97 ALA A N 1
ATOM 798 C CA . ALA A 1 97 ? 22.421 -4.652 -11.871 1.00 78.44 97 ALA A CA 1
ATOM 799 C C . ALA A 1 97 ? 23.484 -4.689 -10.761 1.00 78.44 97 ALA A C 1
ATOM 801 O O . ALA A 1 97 ? 23.198 -4.286 -9.636 1.00 78.44 97 ALA A O 1
ATOM 802 N N . ASP A 1 98 ? 24.712 -5.105 -11.089 1.00 78.12 98 ASP A N 1
ATOM 803 C CA . ASP A 1 98 ? 25.849 -5.115 -10.161 1.00 78.12 98 ASP A CA 1
ATOM 804 C C . ASP A 1 98 ? 26.286 -3.690 -9.774 1.00 78.12 98 ASP A C 1
ATOM 806 O O . ASP A 1 98 ? 26.538 -3.412 -8.604 1.00 78.12 98 ASP A O 1
ATOM 810 N N . ALA A 1 99 ? 26.283 -2.742 -10.718 1.00 78.81 99 ALA A N 1
ATOM 811 C CA . ALA A 1 99 ? 26.553 -1.339 -10.406 1.00 78.81 99 ALA A CA 1
ATOM 812 C C . ALA A 1 99 ? 25.495 -0.753 -9.457 1.00 78.81 99 ALA A C 1
ATOM 814 O O . ALA A 1 99 ? 25.845 -0.139 -8.451 1.00 78.81 99 ALA A O 1
ATOM 815 N N . LEU A 1 100 ? 24.205 -0.980 -9.731 1.00 75.31 100 LEU A N 1
ATOM 816 C CA . LEU A 1 100 ? 23.106 -0.465 -8.906 1.00 75.31 100 LEU A CA 1
ATOM 817 C C . LEU A 1 100 ? 23.015 -1.122 -7.522 1.00 75.31 100 LEU A C 1
ATOM 819 O O . LEU A 1 100 ? 22.526 -0.489 -6.586 1.00 75.31 100 LEU A O 1
ATOM 823 N N . SER A 1 101 ? 23.458 -2.374 -7.374 1.00 73.62 101 SER A N 1
ATOM 824 C CA . SER A 1 101 ? 23.481 -3.061 -6.077 1.00 73.62 101 SER A CA 1
ATOM 825 C C . SER A 1 101 ? 24.664 -2.629 -5.201 1.00 73.62 101 SER A C 1
ATOM 827 O O . SER A 1 101 ? 24.545 -2.641 -3.975 1.00 73.62 101 SER A O 1
ATOM 829 N N . ARG A 1 102 ? 25.785 -2.212 -5.812 1.00 69.81 102 ARG A N 1
ATOM 830 C CA . ARG A 1 102 ? 27.000 -1.745 -5.118 1.00 69.81 102 ARG A CA 1
ATOM 831 C C . ARG A 1 102 ? 27.022 -0.239 -4.852 1.00 69.81 102 ARG A C 1
ATOM 833 O O . ARG A 1 102 ? 27.588 0.181 -3.847 1.00 69.81 102 ARG A O 1
ATOM 840 N N . ALA A 1 103 ? 26.418 0.569 -5.722 1.00 62.59 103 ALA A N 1
ATOM 841 C CA . ALA A 1 103 ? 26.404 2.031 -5.632 1.00 62.59 103 ALA A CA 1
ATOM 842 C C . ALA A 1 103 ? 25.275 2.554 -4.726 1.00 62.59 103 ALA A C 1
ATOM 844 O O . ALA A 1 103 ? 24.424 3.335 -5.150 1.00 62.59 103 ALA A O 1
ATOM 845 N N . TYR A 1 104 ? 25.251 2.110 -3.470 1.00 53.66 104 TYR A N 1
ATOM 846 C CA . TYR A 1 104 ? 24.365 2.682 -2.457 1.00 53.66 104 TYR A CA 1
ATOM 847 C C . TYR A 1 104 ? 25.068 3.878 -1.800 1.00 53.66 104 TYR A C 1
ATOM 849 O O . TYR A 1 104 ? 26.158 3.738 -1.244 1.00 53.66 104 TYR A O 1
ATOM 857 N N . GLU A 1 105 ? 24.460 5.064 -1.879 1.00 44.22 105 GLU A N 1
ATOM 858 C CA . GLU A 1 105 ? 24.947 6.227 -1.140 1.00 44.22 105 GLU A CA 1
ATOM 859 C C . GLU A 1 105 ? 24.493 6.116 0.333 1.00 44.22 105 GLU A C 1
ATOM 861 O O . GLU A 1 105 ? 23.304 5.877 0.574 1.00 44.22 105 GLU A O 1
ATOM 866 N N . PRO A 1 106 ? 25.379 6.282 1.338 1.00 42.38 106 PRO A N 1
ATOM 867 C CA . PRO A 1 106 ? 25.039 6.108 2.758 1.00 42.38 106 PRO A CA 1
ATOM 868 C C . PRO A 1 106 ? 24.108 7.165 3.360 1.00 42.38 106 PRO A C 1
ATOM 870 O O . PRO A 1 106 ? 23.948 7.222 4.583 1.00 42.38 106 PRO A O 1
ATOM 873 N N . THR A 1 107 ? 23.506 8.025 2.551 1.00 39.72 107 THR A N 1
ATOM 874 C CA . THR A 1 107 ? 22.845 9.229 3.030 1.00 39.72 107 THR A CA 1
ATOM 875 C C . THR A 1 107 ? 21.325 9.079 2.959 1.00 39.72 107 THR A C 1
ATOM 877 O O . THR A 1 107 ? 20.737 8.769 1.929 1.00 39.72 107 THR A O 1
ATOM 880 N N . VAL A 1 108 ? 20.688 9.343 4.103 1.00 33.72 108 VAL A N 1
ATOM 881 C CA . VAL A 1 108 ? 19.249 9.571 4.358 1.00 33.72 108 VAL A CA 1
ATOM 882 C C . VAL A 1 108 ? 18.359 8.373 4.769 1.00 33.72 108 VAL A C 1
ATOM 884 O O . VAL A 1 108 ? 17.426 8.585 5.539 1.00 33.72 108 VAL A O 1
ATOM 887 N N . LEU A 1 109 ? 18.634 7.109 4.422 1.00 37.38 109 LEU A N 1
ATOM 888 C CA . LEU A 1 109 ? 17.698 6.002 4.762 1.00 37.38 109 LEU A CA 1
ATOM 889 C C . LEU A 1 109 ? 17.894 5.346 6.147 1.00 37.38 109 LEU A C 1
ATOM 891 O O . LEU A 1 109 ? 17.016 4.629 6.630 1.00 37.38 109 LEU A O 1
ATOM 895 N N . SER A 1 110 ? 19.005 5.619 6.833 1.00 30.47 110 SER A N 1
ATOM 896 C CA . SER A 1 110 ? 19.355 4.966 8.109 1.00 30.47 110 SER A CA 1
ATOM 897 C C . SER A 1 110 ? 18.594 5.488 9.340 1.00 30.47 110 SER A C 1
ATOM 899 O O . SER A 1 110 ? 18.760 4.936 10.426 1.00 30.47 110 SER A O 1
ATOM 901 N N . ALA A 1 111 ? 17.747 6.515 9.196 1.00 31.41 111 ALA A N 1
ATOM 902 C CA . ALA A 1 111 ? 17.011 7.137 10.304 1.00 31.41 111 ALA A CA 1
ATOM 903 C C . ALA A 1 111 ? 15.537 6.689 10.443 1.00 31.41 111 ALA A C 1
ATOM 905 O O . ALA A 1 111 ? 14.865 7.137 11.368 1.00 31.41 111 ALA A O 1
ATOM 906 N N . LEU A 1 112 ? 15.012 5.824 9.562 1.00 32.47 112 LEU A N 1
ATOM 907 C CA . LEU A 1 112 ? 13.561 5.553 9.482 1.00 32.47 112 LEU A CA 1
ATOM 908 C C . LEU A 1 112 ? 13.104 4.145 9.894 1.00 32.47 112 LEU A C 1
ATOM 910 O O . LEU A 1 112 ? 11.920 3.836 9.790 1.00 32.47 112 LEU A O 1
ATOM 914 N N . HIS A 1 113 ? 13.986 3.301 10.431 1.00 33.75 113 HIS A N 1
ATOM 915 C CA . HIS A 1 113 ? 13.575 2.011 10.991 1.00 33.75 113 HIS A CA 1
ATOM 916 C C . HIS A 1 113 ? 13.936 1.933 12.475 1.00 33.75 113 HIS A C 1
ATOM 918 O O . HIS A 1 113 ? 15.090 1.635 12.800 1.00 33.75 113 HIS A O 1
ATOM 924 N N . PRO A 1 114 ? 12.974 2.164 13.393 1.00 34.06 114 PRO A N 1
ATOM 925 C CA . PRO A 1 114 ? 13.140 1.732 14.767 1.00 34.06 114 PRO A CA 1
ATOM 926 C C . PRO A 1 114 ? 13.350 0.218 14.749 1.00 34.06 114 PRO A C 1
ATOM 928 O O . PRO A 1 114 ? 12.628 -0.525 14.084 1.00 34.06 114 PRO A O 1
ATOM 931 N N . SER A 1 115 ? 14.379 -0.227 15.454 1.00 40.50 115 SER A N 1
ATOM 932 C CA . SER A 1 115 ? 14.652 -1.627 15.748 1.00 40.50 115 SER A CA 1
ATOM 933 C C . SER A 1 115 ? 13.420 -2.296 16.361 1.00 40.50 115 SER A C 1
ATOM 935 O O . SER A 1 115 ? 13.150 -2.111 17.545 1.00 40.50 115 SER A O 1
ATOM 937 N N . SER A 1 116 ? 12.679 -3.088 15.587 1.00 37.28 116 SER A N 1
ATOM 938 C CA . SER A 1 116 ? 11.691 -4.018 16.138 1.00 37.28 116 SER A CA 1
ATOM 939 C C . SER A 1 116 ? 12.383 -5.348 16.427 1.00 37.28 116 SER A C 1
ATOM 941 O O . SER A 1 116 ? 12.322 -6.298 15.643 1.00 37.28 116 SER A O 1
ATOM 943 N N . ASP A 1 117 ? 13.105 -5.364 17.539 1.00 38.66 117 ASP A N 1
ATOM 944 C CA . ASP A 1 117 ? 13.516 -6.576 18.229 1.00 38.66 117 ASP A CA 1
ATOM 945 C C . ASP A 1 117 ? 12.375 -6.925 19.197 1.00 38.66 117 ASP A C 1
ATOM 947 O O . ASP A 1 117 ? 12.168 -6.208 20.171 1.00 38.66 117 ASP A O 1
ATOM 951 N N . SER A 1 118 ? 11.546 -7.920 18.867 1.00 33.19 118 SER A N 1
ATOM 952 C CA . SER A 1 118 ? 10.811 -8.757 19.832 1.00 33.19 118 SER A CA 1
ATOM 953 C C . SER A 1 118 ? 9.970 -9.819 19.111 1.00 33.19 118 SER A C 1
ATOM 955 O O . SER A 1 118 ? 9.247 -9.555 18.149 1.00 33.19 118 SER A O 1
ATOM 957 N N . LEU A 1 119 ? 10.091 -11.042 19.614 1.00 33.00 119 LEU A N 1
ATOM 958 C CA . LEU A 1 119 ? 9.529 -12.314 19.165 1.00 33.00 119 LEU A CA 1
ATOM 959 C C . LEU A 1 119 ? 8.007 -12.434 19.404 1.00 33.00 119 LEU A C 1
ATOM 961 O O . LEU A 1 119 ? 7.560 -13.336 20.109 1.00 33.00 119 LEU A O 1
ATOM 965 N N . HIS A 1 120 ? 7.188 -11.547 18.832 1.00 33.72 120 HIS A N 1
ATOM 966 C CA . HIS A 1 120 ? 5.722 -11.657 18.967 1.00 33.72 120 HIS A CA 1
ATOM 967 C C . HIS A 1 120 ? 4.905 -11.388 17.696 1.00 33.72 120 HIS A C 1
ATOM 969 O O . HIS A 1 120 ? 3.708 -11.130 17.761 1.00 33.72 120 HIS A O 1
ATOM 975 N N . ASP A 1 121 ? 5.531 -11.486 16.524 1.00 37.38 121 ASP A N 1
ATOM 976 C CA . ASP A 1 121 ? 4.933 -11.048 15.256 1.00 37.38 121 ASP A CA 1
ATOM 977 C C . ASP A 1 121 ? 4.559 -12.219 14.321 1.00 37.38 121 ASP A C 1
ATOM 979 O O . ASP A 1 121 ? 4.582 -12.095 13.093 1.00 37.38 121 ASP A O 1
ATOM 983 N N . GLU A 1 122 ? 4.228 -13.386 14.887 1.00 35.06 122 GLU A N 1
ATOM 984 C CA . GLU A 1 122 ? 3.880 -14.592 14.113 1.00 35.06 122 GLU A CA 1
ATOM 985 C C . GLU A 1 122 ? 2.447 -14.574 13.554 1.00 35.06 122 GLU A C 1
ATOM 987 O O . GLU A 1 122 ? 2.143 -15.326 12.631 1.00 35.06 122 GLU A O 1
ATOM 992 N N . VAL A 1 123 ? 1.601 -13.632 13.990 1.00 35.28 123 VAL A N 1
ATOM 993 C CA . VAL A 1 123 ? 0.249 -13.424 13.430 1.00 35.28 123 VAL A CA 1
ATOM 994 C C . VAL A 1 123 ? 0.221 -12.327 12.340 1.00 35.28 123 VAL A C 1
ATOM 996 O O . VAL A 1 123 ? -0.678 -12.300 11.504 1.00 35.28 123 VAL A O 1
ATOM 999 N N . CYS A 1 124 ? 1.251 -11.475 12.228 1.00 38.59 124 CYS A N 1
ATOM 1000 C CA . CYS A 1 124 ? 1.287 -10.343 11.277 1.00 38.59 124 CYS A CA 1
ATOM 1001 C C . CYS A 1 124 ? 1.711 -10.695 9.835 1.00 38.59 124 CYS A C 1
ATOM 1003 O O . CYS A 1 124 ? 1.601 -9.862 8.929 1.00 38.59 124 CYS A O 1
ATOM 1005 N N . ALA A 1 125 ? 2.228 -11.901 9.579 1.00 32.66 125 ALA A N 1
ATOM 1006 C CA . ALA A 1 125 ? 2.851 -12.227 8.290 1.00 32.66 125 ALA A CA 1
ATOM 1007 C C . ALA A 1 125 ? 1.855 -12.328 7.118 1.00 32.66 125 ALA A C 1
ATOM 1009 O O . ALA A 1 125 ? 2.235 -12.055 5.980 1.00 32.66 125 ALA A O 1
ATOM 1010 N N . VAL A 1 126 ? 0.588 -12.655 7.388 1.00 37.22 126 VAL A N 1
ATOM 1011 C CA . VAL A 1 126 ? -0.471 -12.707 6.363 1.00 37.22 126 VAL A CA 1
ATOM 1012 C C . VAL A 1 126 ? -0.928 -11.295 5.963 1.00 37.22 126 VAL A C 1
ATOM 1014 O O . VAL A 1 126 ? -1.348 -11.071 4.832 1.00 37.22 126 VAL A O 1
ATOM 1017 N N . GLN A 1 127 ? -0.751 -10.296 6.835 1.00 34.69 127 GLN A N 1
ATOM 1018 C CA . GLN A 1 127 ? -1.311 -8.955 6.634 1.00 34.69 127 GLN A CA 1
ATOM 1019 C C . GLN A 1 127 ? -0.350 -7.967 5.951 1.00 34.69 127 GLN A C 1
ATOM 1021 O O . GLN A 1 127 ? -0.796 -7.005 5.326 1.00 34.69 127 GLN A O 1
ATOM 1026 N N . ARG A 1 128 ? 0.968 -8.227 5.956 1.00 35.50 128 ARG A N 1
ATOM 1027 C CA . ARG A 1 128 ? 1.942 -7.435 5.168 1.00 35.50 128 ARG A CA 1
ATOM 1028 C C . ARG A 1 128 ? 1.751 -7.566 3.652 1.00 35.50 128 ARG A C 1
ATOM 1030 O O . ARG A 1 128 ? 2.174 -6.686 2.908 1.00 35.50 128 ARG A O 1
ATOM 1037 N N . GLN A 1 129 ? 1.077 -8.617 3.183 1.00 38.44 129 GLN A N 1
ATOM 1038 C CA . GLN A 1 129 ? 0.774 -8.792 1.761 1.00 38.44 129 GLN A CA 1
ATOM 1039 C C . GLN A 1 129 ? -0.331 -7.837 1.264 1.00 38.44 129 GLN A C 1
ATOM 1041 O O . GLN A 1 129 ? -0.360 -7.536 0.072 1.00 38.44 129 GLN A O 1
ATOM 1046 N N . ALA A 1 130 ? -1.174 -7.311 2.166 1.00 36.38 130 ALA A N 1
ATOM 1047 C CA . ALA A 1 130 ? -2.125 -6.238 1.858 1.00 36.38 130 ALA A CA 1
ATOM 1048 C C . ALA A 1 130 ? -1.415 -4.878 1.737 1.00 36.38 130 ALA A C 1
ATOM 1050 O O . ALA A 1 130 ? -1.686 -4.119 0.813 1.00 36.38 130 ALA A O 1
ATOM 1051 N N . VAL A 1 131 ? -0.420 -4.611 2.593 1.00 37.75 131 VAL A N 1
ATOM 1052 C CA . VAL A 1 131 ? 0.380 -3.372 2.533 1.00 37.75 131 VAL A CA 1
ATOM 1053 C C . VAL A 1 131 ? 1.237 -3.318 1.262 1.00 37.75 131 VAL A C 1
ATOM 1055 O O . VAL A 1 131 ? 1.351 -2.266 0.654 1.00 37.75 131 VAL A O 1
ATOM 1058 N N . SER A 1 132 ? 1.758 -4.450 0.779 1.00 37.03 132 SER A N 1
ATOM 1059 C CA . SER A 1 132 ? 2.522 -4.510 -0.483 1.00 37.03 132 SER A CA 1
ATOM 1060 C C . SER A 1 132 ? 1.687 -4.256 -1.750 1.00 37.03 132 SER A C 1
ATOM 1062 O O . SER A 1 132 ? 2.266 -4.057 -2.813 1.00 37.03 132 SER A O 1
ATOM 1064 N N . ARG A 1 133 ? 0.347 -4.268 -1.686 1.00 39.19 133 ARG A N 1
ATOM 1065 C CA . ARG A 1 133 ? -0.495 -3.829 -2.818 1.00 39.19 133 ARG A CA 1
ATOM 1066 C C . ARG A 1 133 ? -0.665 -2.307 -2.872 1.00 39.19 133 ARG A C 1
ATOM 1068 O O . ARG A 1 133 ? -1.068 -1.782 -3.900 1.00 39.19 133 ARG A O 1
ATOM 1075 N N . VAL A 1 134 ? -0.329 -1.603 -1.790 1.00 42.75 134 VAL A N 1
ATOM 1076 C CA . VAL A 1 134 ? -0.482 -0.146 -1.640 1.00 42.75 134 VAL A CA 1
ATOM 1077 C C . VAL A 1 134 ? 0.737 0.639 -2.180 1.00 42.75 134 VAL A C 1
ATOM 1079 O O . VAL A 1 134 ? 0.699 1.864 -2.273 1.00 42.75 134 VAL A O 1
ATOM 1082 N N . THR A 1 135 ? 1.824 -0.034 -2.575 1.00 41.94 135 THR A N 1
ATOM 1083 C CA . THR A 1 135 ? 3.174 0.568 -2.625 1.00 41.94 135 THR A CA 1
ATOM 1084 C C . THR A 1 135 ? 3.668 1.138 -3.959 1.00 41.94 135 THR A C 1
ATOM 1086 O O . THR A 1 135 ? 4.835 1.510 -4.026 1.00 41.94 135 THR A O 1
ATOM 1089 N N . ASP A 1 136 ? 2.837 1.289 -4.994 1.00 45.97 136 ASP A N 1
ATOM 1090 C CA . ASP A 1 136 ? 3.240 2.115 -6.153 1.00 45.97 136 ASP A CA 1
ATOM 1091 C C . ASP A 1 136 ? 2.716 3.564 -6.068 1.00 45.97 136 ASP A C 1
ATOM 1093 O O . ASP A 1 136 ? 3.356 4.474 -6.593 1.00 45.97 136 ASP A O 1
ATOM 1097 N N . ASP A 1 137 ? 1.628 3.807 -5.323 1.00 52.53 137 ASP A N 1
ATOM 1098 C CA . ASP A 1 137 ? 0.976 5.126 -5.221 1.00 52.53 137 ASP A CA 1
ATOM 1099 C C . ASP A 1 137 ? 1.216 5.852 -3.881 1.00 52.53 137 ASP A C 1
ATOM 1101 O O . ASP A 1 137 ? 1.011 7.067 -3.796 1.00 52.53 137 ASP A O 1
ATOM 1105 N N . ILE A 1 138 ? 1.656 5.143 -2.831 1.00 65.44 138 ILE A N 1
ATOM 1106 C CA . ILE A 1 138 ? 1.988 5.726 -1.520 1.00 65.44 138 ILE A CA 1
ATOM 1107 C C . ILE A 1 138 ? 3.466 5.496 -1.227 1.00 65.44 138 ILE A C 1
ATOM 1109 O O . ILE A 1 138 ? 3.908 4.359 -1.076 1.00 65.44 138 ILE A O 1
ATOM 1113 N N . THR A 1 139 ? 4.232 6.582 -1.128 1.00 69.12 139 THR A N 1
ATOM 1114 C CA . THR A 1 139 ? 5.661 6.501 -0.798 1.00 69.12 139 THR A CA 1
ATOM 1115 C C . THR A 1 139 ? 5.877 6.159 0.676 1.00 69.12 139 THR A C 1
ATOM 1117 O O . THR A 1 139 ? 5.035 6.460 1.524 1.00 69.12 139 THR A O 1
ATOM 1120 N N . ASP A 1 140 ? 7.047 5.611 1.017 1.00 66.88 140 ASP A N 1
ATOM 1121 C CA . ASP A 1 140 ? 7.416 5.309 2.411 1.00 66.88 140 ASP A CA 1
ATOM 1122 C C . ASP A 1 140 ? 7.278 6.539 3.328 1.00 66.88 140 ASP A C 1
ATOM 1124 O O . ASP A 1 140 ? 6.804 6.443 4.460 1.00 66.88 140 ASP A O 1
ATOM 1128 N N . VAL A 1 141 ? 7.607 7.728 2.810 1.00 70.88 141 VAL A N 1
ATOM 1129 C CA . VAL A 1 141 ? 7.444 9.007 3.522 1.00 70.88 141 VAL A CA 1
ATOM 1130 C C . VAL A 1 141 ? 5.974 9.277 3.847 1.00 70.88 141 VAL A C 1
ATOM 1132 O O . VAL A 1 141 ? 5.647 9.657 4.972 1.00 70.88 141 VAL A O 1
ATOM 1135 N N . GLN A 1 142 ? 5.076 9.055 2.888 1.00 75.62 142 GLN A N 1
ATOM 1136 C CA . GLN A 1 142 ? 3.642 9.234 3.106 1.00 75.62 142 GLN A CA 1
ATOM 1137 C C . GLN A 1 142 ? 3.072 8.196 4.063 1.00 75.62 142 GLN A C 1
ATOM 1139 O O . GLN A 1 142 ? 2.166 8.513 4.829 1.00 75.62 142 GLN A O 1
ATOM 1144 N N . PHE A 1 143 ? 3.599 6.973 4.049 1.00 77.88 143 PHE A N 1
ATOM 1145 C CA . PHE A 1 143 ? 3.189 5.936 4.986 1.00 77.88 143 PHE A CA 1
ATOM 1146 C C . PHE A 1 143 ? 3.521 6.328 6.433 1.00 77.88 143 PHE A C 1
ATOM 1148 O O . PHE A 1 143 ? 2.662 6.258 7.312 1.00 77.88 143 PHE A O 1
ATOM 1155 N N . VAL A 1 144 ? 4.728 6.848 6.672 1.00 78.62 144 VAL A N 1
ATOM 1156 C CA . VAL A 1 144 ? 5.130 7.378 7.986 1.00 78.62 144 VAL A CA 1
ATOM 1157 C C . VAL A 1 144 ? 4.272 8.584 8.390 1.00 78.62 144 VAL A C 1
ATOM 1159 O O . VAL A 1 144 ? 3.841 8.690 9.540 1.00 78.62 144 VAL A O 1
ATOM 1162 N N . GLN A 1 145 ? 3.970 9.488 7.453 1.00 83.88 145 GLN A N 1
ATOM 1163 C CA . GLN A 1 145 ? 3.061 10.609 7.712 1.00 83.88 145 GLN A CA 1
ATOM 1164 C C . GLN A 1 145 ? 1.656 10.121 8.083 1.00 83.88 145 GLN A C 1
ATOM 1166 O O . GLN A 1 145 ? 1.090 10.598 9.065 1.00 83.88 145 GLN A O 1
ATOM 1171 N N . LEU A 1 146 ? 1.108 9.148 7.350 1.00 86.31 146 LEU A N 1
ATOM 1172 C CA . LEU A 1 146 ? -0.185 8.536 7.650 1.00 86.31 146 LEU A CA 1
ATOM 1173 C C . LEU A 1 146 ? -0.215 7.990 9.079 1.00 86.31 146 LEU A C 1
ATOM 1175 O O . LEU A 1 146 ? -1.182 8.253 9.790 1.00 86.31 146 LEU A O 1
ATOM 1179 N N . GLN A 1 147 ? 0.836 7.297 9.526 1.00 85.50 147 GLN A N 1
ATOM 1180 C CA . GLN A 1 147 ? 0.920 6.773 10.895 1.00 85.50 147 GLN A CA 1
ATOM 1181 C C . GLN A 1 147 ? 0.898 7.910 11.920 1.00 85.50 147 GLN A C 1
ATOM 1183 O O . GLN A 1 147 ? 0.022 7.955 12.785 1.00 85.50 147 GLN A O 1
ATOM 1188 N N . LYS A 1 148 ? 1.793 8.890 11.758 1.00 89.25 148 LYS A N 1
ATOM 1189 C CA . LYS A 1 148 ? 1.899 10.053 12.650 1.00 89.25 148 LYS A CA 1
ATOM 1190 C C . LYS A 1 148 ? 0.579 10.825 12.767 1.00 89.25 148 LYS A C 1
ATOM 1192 O O . LYS A 1 148 ? 0.174 11.230 13.857 1.00 89.25 148 LYS A O 1
ATOM 1197 N N . TYR A 1 149 ? -0.101 11.054 11.645 1.00 90.50 149 TYR A N 1
ATOM 1198 C CA . TYR A 1 149 ? -1.358 11.800 11.634 1.00 90.50 149 TYR A CA 1
ATOM 1199 C C . TYR A 1 149 ? -2.556 10.955 12.080 1.00 90.50 149 TYR A C 1
ATOM 1201 O O . TYR A 1 149 ? -3.504 11.501 12.631 1.00 90.50 149 TYR A O 1
ATOM 1209 N N . THR A 1 150 ? -2.501 9.628 11.942 1.00 90.31 150 THR A N 1
ATOM 1210 C CA . THR A 1 150 ? -3.508 8.721 12.520 1.00 90.31 150 THR A CA 1
ATOM 1211 C C . THR A 1 150 ? -3.491 8.767 14.047 1.00 90.31 150 THR A C 1
ATOM 1213 O O . THR A 1 150 ? -4.546 8.728 14.675 1.00 90.31 150 THR A O 1
ATOM 1216 N N . GLU A 1 151 ? -2.311 8.900 14.656 1.00 88.06 151 GLU A N 1
ATOM 1217 C CA . GLU A 1 151 ? -2.160 8.993 16.115 1.00 88.06 151 GLU A CA 1
ATOM 1218 C C . GLU A 1 151 ? -2.611 10.329 16.710 1.00 88.06 151 GLU A C 1
ATOM 1220 O O . GLU A 1 151 ? -2.820 10.417 17.917 1.00 88.06 151 GLU A O 1
ATOM 1225 N N . THR A 1 152 ? -2.773 11.358 15.878 1.00 90.56 152 THR A N 1
ATOM 1226 C CA . THR A 1 152 ? -3.177 12.709 16.301 1.00 90.56 152 THR A CA 1
ATOM 1227 C C . THR A 1 152 ? -4.598 13.077 15.865 1.00 90.56 152 THR A C 1
ATOM 1229 O O . THR A 1 152 ? -5.190 14.001 16.421 1.00 90.56 152 THR A O 1
ATOM 1232 N N . ASP A 1 153 ? -5.190 12.344 14.917 1.00 93.56 153 ASP A N 1
ATOM 1233 C CA . ASP A 1 153 ? -6.558 12.569 14.449 1.00 93.56 153 ASP A CA 1
ATOM 1234 C C . ASP A 1 153 ? -7.589 12.009 15.445 1.00 93.56 153 ASP A C 1
ATOM 1236 O O . ASP A 1 153 ? -7.727 10.799 15.613 1.00 93.56 153 ASP A O 1
ATOM 1240 N N . ASN A 1 154 ? -8.363 12.892 16.086 1.00 93.38 154 ASN A N 1
ATOM 1241 C CA . ASN A 1 154 ? -9.392 12.521 17.066 1.00 93.38 154 ASN A CA 1
ATOM 1242 C C . ASN A 1 154 ? -10.429 11.514 16.517 1.00 93.38 154 ASN A C 1
ATOM 1244 O O . ASN A 1 154 ? -10.888 10.645 17.258 1.00 93.38 154 ASN A O 1
ATOM 1248 N N . GLU A 1 155 ? -10.784 11.592 15.226 1.00 94.19 155 GLU A N 1
ATOM 1249 C CA . GLU A 1 155 ? -11.682 10.626 14.573 1.00 94.19 155 GLU A CA 1
ATOM 1250 C C . GLU A 1 155 ? -11.037 9.236 14.552 1.00 94.19 155 GLU A C 1
ATOM 1252 O O . GLU A 1 155 ? -11.650 8.261 14.983 1.00 94.19 155 GLU A O 1
ATOM 1257 N N . LEU A 1 156 ? -9.776 9.140 14.127 1.00 93.75 156 LEU A N 1
ATOM 1258 C CA . LEU A 1 156 ? -9.088 7.856 13.981 1.00 93.75 156 LEU A CA 1
ATOM 1259 C C . LEU A 1 156 ? -8.612 7.270 15.311 1.00 93.75 156 LEU A C 1
ATOM 1261 O O . LEU A 1 156 ? -8.661 6.053 15.482 1.00 93.75 156 LEU A O 1
ATOM 1265 N N . ILE A 1 157 ? -8.238 8.103 16.285 1.00 93.12 157 ILE A N 1
ATOM 1266 C CA . ILE A 1 157 ? -7.930 7.667 17.654 1.00 93.12 157 ILE A CA 1
ATOM 1267 C C . ILE A 1 157 ? -9.158 6.997 18.278 1.00 93.12 157 ILE A C 1
ATOM 1269 O O . ILE A 1 157 ? -9.047 5.931 18.890 1.00 93.12 157 ILE A O 1
ATOM 1273 N N . LYS A 1 158 ? -10.340 7.605 18.130 1.00 93.75 158 LYS A N 1
ATOM 1274 C CA . LYS A 1 158 ? -11.599 7.027 18.615 1.00 93.75 158 LYS A CA 1
ATOM 1275 C C . LYS A 1 158 ? -11.975 5.777 17.828 1.00 93.75 158 LYS A C 1
ATOM 1277 O O . LYS A 1 158 ? -12.283 4.758 18.440 1.00 93.75 158 LYS A O 1
ATOM 1282 N N . LEU A 1 159 ? -11.870 5.813 16.499 1.00 92.12 159 LEU A N 1
ATOM 1283 C CA . LEU A 1 159 ? -12.147 4.658 15.644 1.00 92.12 159 LEU A CA 1
ATOM 1284 C C . LEU A 1 159 ? -11.266 3.458 16.017 1.00 92.12 159 LEU A C 1
ATOM 1286 O O . LEU A 1 159 ? -11.773 2.355 16.192 1.00 92.12 159 LEU A O 1
ATOM 1290 N N . LYS A 1 160 ? -9.967 3.684 16.250 1.00 90.94 160 LYS A N 1
ATOM 1291 C CA . LYS A 1 160 ? -9.019 2.676 16.744 1.00 90.94 160 LYS A CA 1
ATOM 1292 C C . LYS A 1 160 ? -9.487 2.044 18.056 1.00 90.94 160 LYS A C 1
ATOM 1294 O O . LYS A 1 160 ? -9.372 0.832 18.213 1.00 90.94 160 LYS A O 1
ATOM 1299 N N . LYS A 1 161 ? -10.031 2.830 18.997 1.00 90.06 161 LYS A N 1
ATOM 1300 C CA . LYS A 1 161 ? -10.569 2.291 20.260 1.00 90.06 161 LYS A CA 1
ATOM 1301 C C . LYS A 1 161 ? -11.733 1.331 20.010 1.00 90.06 161 LYS A C 1
ATOM 1303 O O . LYS A 1 161 ? -11.730 0.264 20.609 1.00 90.06 161 LYS A O 1
ATOM 1308 N N . TYR A 1 162 ? -12.668 1.673 19.122 1.00 87.12 162 TYR A N 1
ATOM 1309 C CA . TYR A 1 162 ? -13.788 0.792 18.762 1.00 87.12 162 TYR A CA 1
ATOM 1310 C C . TYR A 1 162 ? -13.332 -0.466 18.014 1.00 87.12 162 TYR A C 1
ATOM 1312 O O . TYR A 1 162 ? -13.816 -1.557 18.292 1.00 87.12 162 TYR A O 1
ATOM 1320 N N . VAL A 1 163 ? -12.352 -0.346 17.115 1.00 85.19 163 VAL A N 1
ATOM 1321 C CA . VAL A 1 163 ? -11.794 -1.500 16.390 1.00 85.19 163 VAL A CA 1
ATOM 1322 C C . VAL A 1 163 ? -11.084 -2.475 17.338 1.00 85.19 163 VAL A C 1
ATOM 1324 O O . VAL A 1 163 ? -11.225 -3.680 17.180 1.00 85.19 163 VAL A O 1
ATOM 1327 N N . LEU A 1 164 ? -10.351 -1.976 18.340 1.00 78.69 164 LEU A N 1
ATOM 1328 C CA . LEU A 1 164 ? -9.597 -2.825 19.273 1.00 78.69 164 LEU A CA 1
ATOM 1329 C C . LEU A 1 164 ? -10.430 -3.357 20.448 1.00 78.69 164 LEU A C 1
ATOM 1331 O O . LEU A 1 164 ? -10.204 -4.479 20.887 1.00 78.69 164 LEU A O 1
ATOM 1335 N N . LYS A 1 165 ? -11.348 -2.552 20.998 1.00 84.94 165 LYS A N 1
ATOM 1336 C CA . LYS A 1 165 ? -12.158 -2.923 22.177 1.00 84.94 165 LYS A CA 1
ATOM 1337 C C . LYS A 1 165 ? -13.522 -3.511 21.821 1.00 84.94 165 LYS A C 1
ATOM 1339 O O . LYS A 1 165 ? -14.190 -4.039 22.704 1.00 84.94 165 LYS A O 1
ATOM 1344 N N . GLY A 1 166 ? -13.928 -3.412 20.559 1.00 81.88 166 GLY A N 1
ATOM 1345 C CA . GLY A 1 166 ? -15.246 -3.810 20.090 1.00 81.88 166 GLY A CA 1
ATOM 1346 C C . GLY A 1 166 ? -16.219 -2.637 19.964 1.00 81.88 166 GLY A C 1
ATOM 1347 O O . GLY A 1 166 ? -16.036 -1.551 20.524 1.00 81.88 166 GLY A O 1
ATOM 1348 N N . TRP A 1 167 ? -17.268 -2.881 19.182 1.00 89.50 167 TRP A N 1
ATOM 1349 C CA . TRP A 1 167 ? -18.345 -1.933 18.925 1.00 89.50 167 TRP A CA 1
ATOM 1350 C C . TRP A 1 167 ? -19.507 -2.164 19.904 1.00 89.50 167 TRP A C 1
ATOM 1352 O O . TRP A 1 167 ? -19.787 -3.318 20.230 1.00 89.50 167 TRP A O 1
ATOM 1362 N N . PRO A 1 168 ? -20.214 -1.107 20.342 1.00 88.75 168 PRO A N 1
ATOM 1363 C CA . PRO A 1 168 ? -21.447 -1.242 21.113 1.00 88.75 168 PRO A CA 1
ATOM 1364 C C . PRO A 1 168 ? -22.523 -2.024 20.349 1.00 88.75 168 PRO A C 1
ATOM 1366 O O . PRO A 1 168 ? -22.524 -2.049 19.115 1.00 88.75 168 PRO A O 1
ATOM 1369 N N . SER A 1 169 ? -23.480 -2.608 21.071 1.00 86.94 169 SER A N 1
ATOM 1370 C CA . SER A 1 169 ? -24.581 -3.377 20.471 1.00 86.94 169 SER A CA 1
ATOM 1371 C C . SER A 1 169 ? -25.548 -2.494 19.679 1.00 86.94 169 SER A C 1
ATOM 1373 O O . SER A 1 169 ? -26.146 -2.944 18.700 1.00 86.94 169 SER A O 1
ATOM 1375 N N . VAL A 1 170 ? -25.683 -1.220 20.064 1.00 90.56 170 VAL A N 1
ATOM 1376 C CA . VAL A 1 170 ? -26.644 -0.285 19.471 1.00 90.56 170 VAL A CA 1
ATOM 1377 C C . VAL A 1 170 ? -25.924 0.916 18.862 1.00 90.56 170 VAL A C 1
ATOM 1379 O O . VAL A 1 170 ? -25.062 1.536 19.478 1.00 90.56 170 VAL A O 1
ATOM 1382 N N . LYS A 1 171 ? -26.333 1.311 17.649 1.00 88.06 171 LYS A N 1
ATOM 1383 C CA . LYS A 1 171 ? -25.752 2.457 16.922 1.00 88.06 171 LYS A CA 1
ATOM 1384 C C . LYS A 1 171 ? -25.866 3.786 17.683 1.00 88.06 171 LYS A C 1
ATOM 1386 O O . LYS A 1 171 ? -25.065 4.689 17.458 1.00 88.06 171 LYS A O 1
ATOM 1391 N N . GLY A 1 172 ? -26.871 3.921 18.550 1.00 87.31 172 GLY A N 1
ATOM 1392 C CA . GLY A 1 172 ? -27.106 5.122 19.356 1.00 87.31 172 GLY A CA 1
ATOM 1393 C C . GLY A 1 172 ? -26.007 5.405 20.383 1.00 87.31 172 GLY A C 1
ATOM 1394 O O . GLY A 1 172 ? -25.784 6.565 20.705 1.00 87.31 172 GLY A O 1
ATOM 1395 N N . GLU A 1 173 ? -25.287 4.373 20.827 1.00 87.38 173 GLU A N 1
ATOM 1396 C CA . GLU A 1 173 ? -24.215 4.461 21.832 1.00 87.38 173 GLU A CA 1
ATOM 1397 C C . GLU A 1 173 ? -22.844 4.791 21.218 1.00 87.38 173 GLU A C 1
ATOM 1399 O O . GLU A 1 173 ? -21.846 4.948 21.921 1.00 87.38 173 GLU A O 1
ATOM 1404 N N . VAL A 1 174 ? -22.774 4.876 19.889 1.00 91.12 174 VAL A N 1
ATOM 1405 C CA . VAL A 1 174 ? -21.552 5.233 19.170 1.00 91.12 174 VAL A CA 1
ATOM 1406 C C . VAL A 1 174 ? -21.438 6.744 19.063 1.00 91.12 174 VAL A C 1
ATOM 1408 O O . VAL A 1 174 ? -22.393 7.413 18.668 1.00 91.12 174 VAL A O 1
ATOM 1411 N N . ASP A 1 175 ? -20.241 7.264 19.338 1.00 92.44 175 ASP A N 1
ATOM 1412 C CA . ASP A 1 175 ? -19.893 8.670 19.137 1.00 92.44 175 ASP A CA 1
ATOM 1413 C C . ASP A 1 175 ? -20.333 9.178 17.752 1.00 92.44 175 A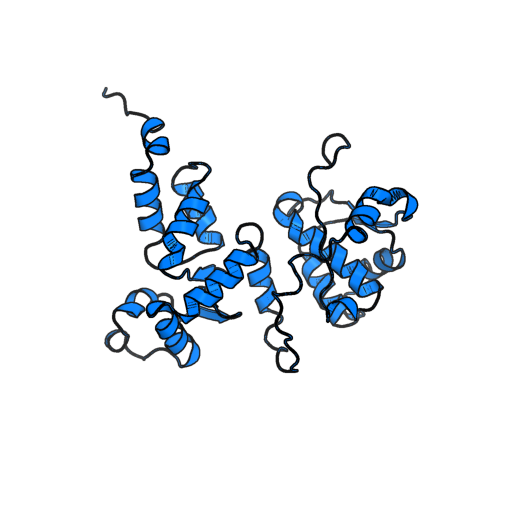SP A C 1
ATOM 1415 O O . ASP A 1 175 ? -20.083 8.524 16.735 1.00 92.44 175 ASP A O 1
ATOM 1419 N N . ASP A 1 176 ? -20.899 10.387 17.677 1.00 91.69 176 ASP A N 1
ATOM 1420 C CA . ASP A 1 176 ? -21.395 10.972 16.417 1.00 91.69 176 ASP A CA 1
ATOM 1421 C C . ASP A 1 176 ? -20.340 11.016 15.306 1.00 91.69 176 ASP A C 1
ATOM 1423 O O . ASP A 1 176 ? -20.639 10.766 14.139 1.00 91.69 176 ASP A O 1
ATOM 1427 N N . ILE A 1 177 ? -19.083 11.261 15.683 1.00 92.19 177 ILE A N 1
ATOM 1428 C CA . ILE A 1 177 ? -17.928 11.303 14.776 1.00 92.19 177 ILE A CA 1
ATOM 1429 C C . ILE A 1 177 ? -17.657 9.922 14.146 1.00 92.19 177 ILE A C 1
ATOM 1431 O O . ILE A 1 177 ? -17.134 9.838 13.038 1.00 92.19 177 ILE A O 1
ATOM 1435 N N . ILE A 1 178 ? -18.034 8.840 14.832 1.00 94.06 178 ILE A N 1
ATOM 1436 C CA . ILE A 1 178 ? -17.774 7.450 14.437 1.00 94.06 178 ILE A CA 1
ATOM 1437 C C . ILE A 1 178 ? -18.993 6.793 13.778 1.00 94.06 178 ILE A C 1
ATOM 1439 O O . ILE A 1 178 ? -18.831 5.855 12.997 1.00 94.06 178 ILE A O 1
ATOM 1443 N N . LYS A 1 179 ? -20.211 7.316 13.983 1.00 93.12 179 LYS A N 1
ATOM 1444 C CA . LYS A 1 179 ? -21.440 6.829 13.323 1.00 93.12 179 LYS A CA 1
ATOM 1445 C C . LYS A 1 179 ? -21.316 6.607 11.801 1.00 93.12 179 LYS A C 1
ATOM 1447 O O . LYS A 1 179 ? -21.887 5.617 11.333 1.00 93.12 179 LYS A O 1
ATOM 1452 N N . PRO A 1 180 ? -20.579 7.426 11.016 1.00 94.31 180 PRO A N 1
ATOM 1453 C CA . PRO A 1 180 ? -20.362 7.176 9.586 1.00 94.31 180 PRO A CA 1
ATOM 1454 C C . PRO A 1 180 ? -19.657 5.848 9.269 1.00 94.31 180 PRO A C 1
ATOM 1456 O O . PRO A 1 180 ? -19.809 5.323 8.166 1.00 94.31 180 PRO A O 1
ATOM 1459 N N . TYR A 1 181 ? -18.912 5.292 10.226 1.00 91.94 181 TYR A N 1
ATOM 1460 C CA . TYR A 1 181 ? -18.189 4.028 10.090 1.00 91.94 181 TYR A CA 1
ATOM 1461 C C . TYR A 1 181 ? -18.992 2.802 10.526 1.00 91.94 181 TYR A C 1
ATOM 1463 O O . TYR A 1 181 ? -18.565 1.683 10.257 1.00 91.94 181 TYR A O 1
ATOM 1471 N N . TRP A 1 182 ? -20.162 2.985 11.149 1.00 89.56 182 TRP A N 1
ATOM 1472 C CA . TRP A 1 182 ? -20.973 1.891 11.700 1.00 89.56 182 TRP A CA 1
ATOM 1473 C C . TRP A 1 182 ? -21.274 0.785 10.683 1.00 89.56 182 TRP A C 1
ATOM 1475 O O . TRP A 1 182 ? -21.181 -0.396 11.002 1.00 89.56 182 TRP A O 1
ATOM 1485 N N . ASN A 1 183 ? -21.596 1.168 9.444 1.00 88.56 183 ASN A N 1
ATOM 1486 C CA . ASN A 1 183 ? -21.930 0.226 8.371 1.00 88.56 183 ASN A CA 1
ATOM 1487 C C . ASN A 1 183 ? -20.710 -0.548 7.845 1.00 88.56 183 ASN A C 1
ATOM 1489 O O . ASN A 1 183 ? -20.869 -1.437 7.019 1.00 88.56 183 ASN A O 1
ATOM 1493 N N . TYR A 1 184 ? -19.505 -0.192 8.286 1.00 85.50 184 TYR A N 1
ATOM 1494 C CA . TYR A 1 184 ? -18.256 -0.824 7.876 1.00 85.50 184 TYR A CA 1
ATOM 1495 C C . TYR A 1 184 ? -17.572 -1.553 9.031 1.00 85.50 184 TYR A C 1
ATOM 1497 O O . TYR A 1 184 ? -16.490 -2.076 8.826 1.00 85.50 184 TYR A O 1
ATOM 1505 N N . LYS A 1 185 ? -18.164 -1.590 10.233 1.00 83.75 185 LYS A N 1
ATOM 1506 C CA . LYS A 1 185 ? -17.517 -2.066 11.469 1.00 83.75 185 LYS A CA 1
ATOM 1507 C C . LYS A 1 185 ? -16.849 -3.444 11.369 1.00 83.75 185 LYS A C 1
ATOM 1509 O O . LYS A 1 185 ? -15.812 -3.637 11.989 1.00 83.75 185 LYS A O 1
ATOM 1514 N N . GLU A 1 186 ? -17.415 -4.356 10.580 1.00 79.56 186 GLU A N 1
ATOM 1515 C CA . GLU A 1 186 ? -16.896 -5.715 10.354 1.00 79.56 186 GLU A CA 1
ATOM 1516 C C . GLU A 1 186 ? -15.711 -5.744 9.375 1.00 79.56 186 GLU A C 1
ATOM 1518 O O . GLU A 1 186 ? -14.838 -6.597 9.482 1.00 79.56 186 GLU A O 1
ATOM 1523 N N . ASP A 1 187 ? -15.639 -4.766 8.470 1.00 79.31 187 ASP A N 1
ATOM 1524 C CA . ASP A 1 187 ? -14.555 -4.604 7.493 1.00 79.31 187 ASP A CA 1
ATOM 1525 C C . ASP A 1 187 ? -13.351 -3.839 8.075 1.00 79.31 187 ASP A C 1
ATOM 1527 O O . ASP A 1 187 ? -12.345 -3.630 7.387 1.00 79.31 187 ASP A O 1
ATOM 1531 N N . LEU A 1 188 ? -13.471 -3.313 9.299 1.00 82.12 188 LEU A N 1
ATOM 1532 C CA . LEU A 1 188 ? -12.470 -2.435 9.893 1.00 82.12 188 LEU A CA 1
ATOM 1533 C C . LEU A 1 188 ? -11.426 -3.218 10.677 1.00 82.12 188 LEU A C 1
ATOM 1535 O O . LEU A 1 188 ? -11.746 -4.030 11.539 1.00 82.12 188 LEU A O 1
AT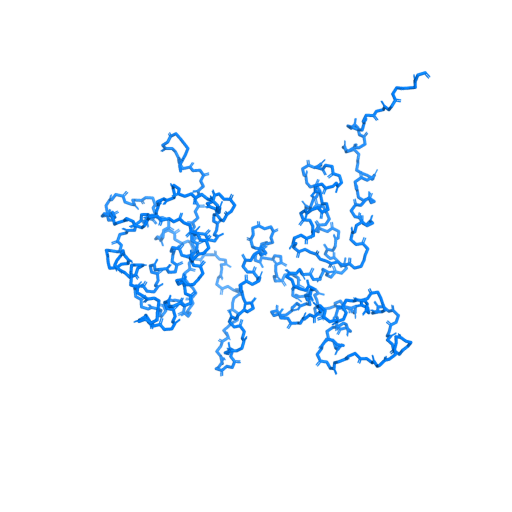OM 1539 N N . SER A 1 189 ? -10.157 -2.906 10.432 1.00 81.81 189 SER A N 1
ATOM 1540 C CA . SER A 1 189 ? -9.035 -3.499 11.158 1.00 81.81 189 SER A CA 1
ATOM 1541 C C . SER A 1 189 ? -7.969 -2.461 11.494 1.00 81.81 189 SER A C 1
ATOM 1543 O O . SER A 1 189 ? -7.896 -1.391 10.889 1.00 81.81 189 SER A O 1
ATOM 1545 N N . PHE A 1 190 ? -7.149 -2.754 12.502 1.00 78.62 190 PHE A N 1
ATOM 1546 C CA . PHE A 1 190 ? -6.009 -1.924 12.877 1.00 78.62 190 PHE A CA 1
ATOM 1547 C C . PHE A 1 190 ? -4.725 -2.717 12.660 1.00 78.62 190 PHE A C 1
ATOM 1549 O O . PHE A 1 190 ? -4.549 -3.783 13.244 1.00 78.62 190 PHE A O 1
ATOM 1556 N N . ALA A 1 191 ? -3.834 -2.200 11.820 1.00 70.69 191 ALA A N 1
ATOM 1557 C CA . ALA A 1 191 ? -2.572 -2.852 11.495 1.00 70.69 191 ALA A CA 1
ATOM 1558 C C . ALA A 1 191 ? -1.527 -1.810 11.097 1.00 70.69 191 ALA A C 1
ATOM 1560 O O . ALA A 1 191 ? -1.853 -0.801 10.470 1.00 70.69 191 ALA A O 1
ATOM 1561 N N . HIS A 1 192 ? -0.259 -2.061 11.432 1.00 69.88 192 HIS A N 1
ATOM 1562 C CA . HIS A 1 192 ? 0.865 -1.193 11.057 1.00 69.88 192 HIS A CA 1
ATOM 1563 C C . HIS A 1 192 ? 0.662 0.282 11.456 1.00 69.88 192 HIS A C 1
ATOM 1565 O O . HIS A 1 192 ? 0.990 1.182 10.691 1.00 69.88 192 HIS A O 1
ATOM 1571 N N . GLY A 1 193 ? 0.069 0.548 12.624 1.00 76.62 193 GLY A N 1
ATOM 1572 C CA . GLY A 1 193 ? -0.184 1.919 13.088 1.00 76.62 193 GLY A CA 1
ATOM 1573 C C . GLY A 1 193 ? -1.339 2.647 12.385 1.00 76.62 193 GLY A C 1
ATOM 1574 O O . GLY A 1 193 ? -1.598 3.803 12.703 1.00 76.62 193 GLY A O 1
ATOM 1575 N N . LEU A 1 194 ? -2.054 1.990 11.466 1.00 84.38 194 LEU A N 1
ATOM 1576 C CA . LEU A 1 194 ? -3.125 2.576 10.660 1.00 84.38 194 LEU A CA 1
ATOM 1577 C C . LEU A 1 194 ? -4.452 1.844 10.862 1.00 84.38 194 LEU A C 1
ATOM 1579 O O . LEU A 1 194 ? -4.484 0.657 11.198 1.00 84.38 194 LEU A O 1
ATOM 1583 N N . VAL A 1 195 ? -5.554 2.557 10.624 1.00 86.12 195 VAL A N 1
ATOM 1584 C CA . VAL A 1 195 ? -6.887 1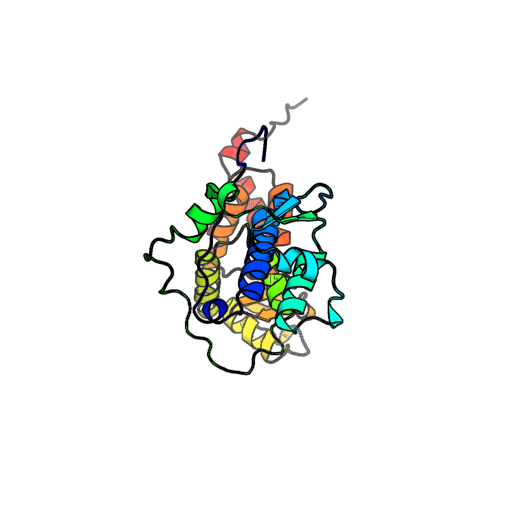.954 10.517 1.00 86.12 195 VAL A CA 1
ATOM 1585 C C . VAL A 1 195 ? -7.164 1.637 9.048 1.00 86.12 195 VAL A C 1
ATOM 1587 O O . VAL A 1 195 ? -6.914 2.461 8.168 1.00 86.12 195 VAL A O 1
ATOM 1590 N N . TRP A 1 196 ? -7.695 0.448 8.794 1.00 85.19 196 TRP A N 1
ATOM 1591 C CA . TRP A 1 196 ? -7.952 -0.098 7.469 1.00 85.19 196 TRP A CA 1
ATOM 1592 C C . TRP A 1 196 ? -9.425 -0.448 7.314 1.00 85.19 196 TRP A C 1
ATOM 1594 O O . TRP A 1 196 ? -10.067 -0.864 8.276 1.00 85.19 196 TRP A O 1
ATOM 1604 N N . LYS A 1 197 ? -9.937 -0.330 6.088 1.00 83.31 197 LYS A N 1
ATOM 1605 C CA . LYS A 1 197 ? -11.182 -0.957 5.641 1.00 83.31 197 LYS A CA 1
ATOM 1606 C C . LYS A 1 197 ? -10.830 -2.000 4.585 1.00 83.31 197 LYS A C 1
ATOM 1608 O O . LYS A 1 197 ? -10.516 -1.629 3.451 1.00 83.31 197 LYS A O 1
ATOM 1613 N N . ASN A 1 198 ? -10.913 -3.282 4.923 1.00 80.19 198 ASN A N 1
ATOM 1614 C CA . ASN A 1 198 ? -10.370 -4.368 4.102 1.00 80.19 198 ASN A CA 1
ATOM 1615 C C . ASN A 1 198 ? -8.901 -4.069 3.728 1.00 80.19 198 ASN A C 1
ATOM 1617 O O . ASN A 1 198 ? -8.067 -3.909 4.613 1.00 80.19 198 ASN A O 1
ATOM 1621 N N . GLU A 1 199 ? -8.587 -3.922 2.438 1.00 75.88 199 GLU A N 1
ATOM 1622 C CA . GLU A 1 199 ? -7.234 -3.611 1.943 1.00 75.88 199 GLU A CA 1
ATOM 1623 C C . GLU A 1 199 ? -6.955 -2.095 1.799 1.00 75.88 199 GLU A C 1
ATOM 1625 O O . GLU A 1 199 ? -5.908 -1.710 1.290 1.00 75.88 199 GLU A O 1
ATOM 1630 N N . ARG A 1 200 ? -7.870 -1.213 2.233 1.00 82.81 200 ARG A N 1
ATOM 1631 C CA . ARG A 1 200 ? -7.789 0.244 1.998 1.00 82.81 200 ARG A CA 1
ATOM 1632 C C . ARG A 1 200 ? -7.434 1.009 3.263 1.00 82.81 200 ARG A C 1
ATOM 1634 O O . ARG A 1 200 ? -8.037 0.775 4.310 1.00 82.81 200 ARG A O 1
ATOM 1641 N N . ILE A 1 201 ? -6.542 1.988 3.152 1.00 87.31 201 ILE A N 1
ATOM 1642 C CA . ILE A 1 201 ? -6.133 2.837 4.278 1.00 87.31 201 ILE A CA 1
ATOM 1643 C C . ILE A 1 201 ? -7.196 3.894 4.560 1.00 87.31 201 ILE A C 1
ATOM 1645 O O . ILE A 1 201 ? -7.657 4.587 3.647 1.00 87.31 201 ILE A O 1
ATOM 1649 N N . ILE A 1 202 ? -7.542 4.068 5.837 1.00 92.06 202 ILE A N 1
ATOM 1650 C CA . ILE A 1 202 ? -8.379 5.185 6.266 1.00 92.06 202 ILE A CA 1
ATOM 1651 C C . ILE A 1 202 ? -7.523 6.433 6.448 1.00 92.06 202 ILE A C 1
ATOM 1653 O O . ILE A 1 202 ? -6.636 6.475 7.297 1.00 92.06 202 ILE A O 1
ATOM 1657 N N . VAL A 1 203 ? -7.793 7.454 5.635 1.00 93.19 203 VAL A N 1
ATOM 1658 C CA . VAL A 1 203 ? -6.941 8.649 5.561 1.00 93.19 203 VAL A CA 1
ATOM 1659 C C . VAL A 1 203 ? -7.331 9.679 6.637 1.00 93.19 203 VAL A C 1
ATOM 1661 O O . VAL A 1 203 ? -8.494 10.114 6.665 1.00 93.19 203 VAL A O 1
ATOM 1664 N N . PRO A 1 204 ? -6.376 10.133 7.479 1.00 94.00 204 PRO A N 1
ATOM 1665 C CA . PRO A 1 204 ? -6.578 11.224 8.434 1.00 94.00 204 PRO A CA 1
ATOM 1666 C C . PRO A 1 204 ? -7.052 12.500 7.742 1.00 94.00 204 PRO A C 1
ATOM 1668 O O . PRO A 1 204 ? -6.587 12.815 6.642 1.00 94.00 204 PRO A O 1
ATOM 1671 N N . LYS A 1 205 ? -7.930 13.278 8.387 1.00 93.12 205 LYS A N 1
ATOM 1672 C CA . LYS A 1 205 ? -8.557 14.471 7.781 1.00 93.12 205 LYS A CA 1
ATOM 1673 C C . LYS A 1 205 ? -7.544 15.431 7.164 1.00 93.12 205 LYS A C 1
ATOM 1675 O O . LYS A 1 205 ? -7.773 15.933 6.066 1.00 93.12 205 LYS A O 1
ATOM 1680 N N . ILE A 1 206 ? -6.423 15.647 7.850 1.00 92.06 206 ILE A N 1
ATOM 1681 C CA . ILE A 1 206 ? -5.377 16.586 7.434 1.00 92.06 206 ILE A CA 1
ATOM 1682 C C . ILE A 1 206 ? -4.703 16.189 6.111 1.00 92.06 206 ILE A C 1
ATOM 1684 O O . ILE A 1 206 ? -4.318 17.061 5.338 1.00 92.06 206 ILE A O 1
ATOM 1688 N N . LEU A 1 207 ? -4.627 14.888 5.810 1.00 90.31 207 LEU A N 1
ATOM 1689 C CA . LEU A 1 207 ? -3.996 14.366 4.596 1.00 90.31 207 LEU A CA 1
ATOM 1690 C C . LEU A 1 207 ? -4.982 14.194 3.433 1.00 90.31 207 LEU A C 1
ATOM 1692 O O . LEU A 1 207 ? -4.556 14.071 2.286 1.00 90.31 207 LEU A O 1
ATOM 1696 N N . ARG A 1 208 ? -6.301 14.223 3.682 1.00 93.50 208 ARG A N 1
ATOM 1697 C CA . ARG A 1 208 ? -7.319 13.990 2.636 1.00 93.50 208 ARG A CA 1
ATOM 1698 C C . ARG A 1 208 ? -7.146 14.930 1.441 1.00 93.50 208 ARG A C 1
ATOM 1700 O O . ARG A 1 208 ? -7.214 14.471 0.307 1.00 93.50 208 ARG A O 1
ATOM 1707 N N . LYS A 1 209 ? -6.857 16.218 1.669 1.00 89.88 209 LYS A N 1
ATOM 1708 C CA . LYS A 1 209 ? -6.643 17.199 0.587 1.00 89.88 209 LYS A CA 1
ATOM 1709 C C . LYS A 1 209 ? -5.421 16.866 -0.275 1.00 89.88 209 LYS A C 1
ATOM 1711 O O . LYS A 1 209 ? -5.489 16.985 -1.493 1.00 89.88 209 LYS A O 1
ATOM 1716 N N . GLU A 1 210 ? -4.325 16.434 0.344 1.00 86.75 210 GLU A N 1
ATOM 1717 C CA . GLU A 1 210 ? -3.118 16.027 -0.380 1.00 86.75 210 GLU A CA 1
ATOM 1718 C C . GLU A 1 210 ? -3.398 14.804 -1.260 1.00 86.75 210 GLU A C 1
ATOM 1720 O O . GLU A 1 210 ? -3.103 14.821 -2.454 1.00 86.75 210 GLU A O 1
ATOM 1725 N N . PHE A 1 211 ? -4.025 13.768 -0.697 1.00 86.88 211 PHE A N 1
ATOM 1726 C CA . PHE A 1 211 ? -4.360 12.553 -1.442 1.00 86.88 211 PHE A CA 1
ATOM 1727 C C . PHE A 1 211 ? -5.370 12.806 -2.563 1.00 86.88 211 PHE A C 1
ATOM 1729 O O . PHE A 1 211 ? -5.222 12.248 -3.647 1.00 86.88 211 PHE A O 1
ATOM 1736 N N . LEU A 1 212 ? -6.358 13.677 -2.344 1.00 86.38 212 LEU A N 1
ATOM 1737 C CA . LEU A 1 212 ? -7.274 14.121 -3.393 1.00 86.38 212 LEU A CA 1
ATOM 1738 C C . LEU A 1 212 ? -6.501 14.767 -4.549 1.00 86.38 212 LEU A C 1
ATOM 1740 O O . LEU A 1 212 ? -6.640 14.323 -5.687 1.00 86.38 212 LEU A O 1
ATOM 1744 N N . ASN A 1 213 ? -5.623 15.732 -4.262 1.00 82.56 213 ASN A N 1
ATOM 1745 C CA . ASN A 1 213 ? -4.804 16.368 -5.294 1.00 82.56 213 ASN A CA 1
ATOM 1746 C C . ASN A 1 213 ? -3.979 15.337 -6.073 1.00 82.56 213 ASN A C 1
ATOM 1748 O O . ASN A 1 213 ? -3.956 15.398 -7.298 1.00 82.56 213 ASN A O 1
ATOM 1752 N N . LYS A 1 214 ? -3.370 14.356 -5.389 1.00 81.00 214 LYS A N 1
ATOM 1753 C CA . LYS A 1 214 ? -2.593 13.283 -6.035 1.00 81.00 214 LYS A CA 1
ATOM 1754 C C . LYS A 1 214 ? -3.426 12.420 -6.974 1.00 81.00 214 LYS A C 1
ATOM 1756 O O . LYS A 1 214 ? -3.003 12.147 -8.092 1.00 81.00 214 LYS A O 1
ATOM 1761 N N . LEU A 1 215 ? -4.630 12.043 -6.552 1.00 80.00 215 LEU A N 1
ATOM 1762 C CA . LEU A 1 215 ? -5.564 11.286 -7.387 1.00 80.00 215 LEU A CA 1
ATOM 1763 C C . LEU A 1 215 ? -6.009 12.069 -8.633 1.00 80.00 215 LEU A C 1
ATOM 1765 O O . LEU A 1 215 ? -6.456 11.459 -9.602 1.00 80.00 215 LEU A O 1
ATOM 1769 N N . HIS A 1 216 ? -5.878 13.398 -8.613 1.00 77.88 216 HIS A N 1
ATOM 1770 C CA . HIS A 1 216 ? -6.339 14.308 -9.657 1.00 77.88 216 HIS A CA 1
ATOM 1771 C C . HIS A 1 216 ? -5.242 14.898 -10.552 1.00 77.88 216 HIS A C 1
ATOM 1773 O O . HIS A 1 216 ? -5.587 15.632 -11.473 1.00 77.88 216 HIS A O 1
ATOM 1779 N N . ILE A 1 217 ? -3.957 14.593 -10.316 1.00 72.06 217 ILE A N 1
ATOM 1780 C CA . ILE A 1 217 ? -2.809 15.215 -11.016 1.00 72.06 217 ILE A CA 1
ATOM 1781 C C . ILE A 1 217 ? -2.983 15.212 -12.541 1.00 72.06 217 ILE A C 1
ATOM 1783 O O . ILE A 1 217 ? -2.776 16.231 -13.189 1.00 72.06 217 ILE A O 1
ATOM 1787 N N . ASP A 1 218 ? -3.430 14.094 -13.106 1.00 68.12 218 ASP A N 1
ATOM 1788 C CA . ASP A 1 218 ? -3.552 13.932 -14.558 1.00 68.12 218 ASP A CA 1
ATOM 1789 C C . ASP A 1 218 ? -4.891 14.448 -15.122 1.00 68.12 218 ASP A C 1
ATOM 1791 O O . ASP A 1 218 ? -5.248 14.140 -16.260 1.00 68.12 218 ASP A O 1
ATOM 1795 N N . HIS A 1 219 ? -5.697 15.156 -14.316 1.00 72.88 219 HIS A N 1
ATOM 1796 C CA . HIS A 1 219 ? -7.055 15.616 -14.652 1.00 72.88 219 HIS A CA 1
ATOM 1797 C C . HIS A 1 219 ? -7.943 14.530 -15.281 1.00 72.88 219 HIS A C 1
ATOM 1799 O O . HIS A 1 219 ? -8.892 14.805 -16.021 1.00 72.88 219 HIS A O 1
ATOM 1805 N N . MET A 1 220 ? -7.648 13.269 -14.959 1.00 65.25 220 MET A N 1
ATOM 1806 C CA . MET A 1 220 ? -8.403 12.119 -15.418 1.00 65.25 220 MET A CA 1
ATOM 1807 C C . MET A 1 220 ? -9.829 12.259 -14.897 1.00 65.25 220 MET A C 1
ATOM 1809 O O . MET A 1 220 ? -10.034 12.477 -13.705 1.00 65.25 220 MET A O 1
ATOM 1813 N N . GLY A 1 221 ? -10.821 12.163 -15.784 1.00 72.19 221 GLY A N 1
ATOM 1814 C CA . GLY A 1 221 ? -12.227 12.358 -15.425 1.00 72.19 221 GLY A CA 1
ATOM 1815 C C . GLY A 1 221 ? -12.661 11.585 -14.168 1.00 72.19 221 GLY A C 1
ATOM 1816 O O . GLY A 1 221 ? -12.060 10.579 -13.787 1.00 72.19 221 GLY A O 1
ATOM 1817 N N . LEU A 1 222 ? -13.739 12.052 -13.533 1.00 78.81 222 LEU A N 1
ATOM 1818 C CA . LEU A 1 222 ? -14.181 11.631 -12.196 1.00 78.81 222 LEU A CA 1
ATOM 1819 C C . LEU A 1 222 ? -14.190 10.107 -11.965 1.00 78.81 222 LEU A C 1
ATOM 1821 O O . LEU A 1 222 ? -13.795 9.652 -10.894 1.00 78.81 222 LEU A O 1
ATOM 1825 N N . GLU A 1 223 ? -14.617 9.318 -12.950 1.00 77.19 223 GLU A N 1
ATOM 1826 C CA . GLU A 1 223 ? -14.695 7.858 -12.815 1.00 77.19 223 GLU A CA 1
ATOM 1827 C C . GLU A 1 223 ? -13.319 7.190 -12.682 1.00 77.19 223 GLU A C 1
ATOM 1829 O O . GLU A 1 223 ? -13.157 6.293 -11.856 1.00 77.19 223 GLU A O 1
ATOM 1834 N N . LYS A 1 224 ? -12.293 7.679 -13.390 1.00 74.12 224 LYS A N 1
ATOM 1835 C CA . LYS A 1 224 ? -10.917 7.178 -13.239 1.00 74.12 224 LYS A CA 1
ATOM 1836 C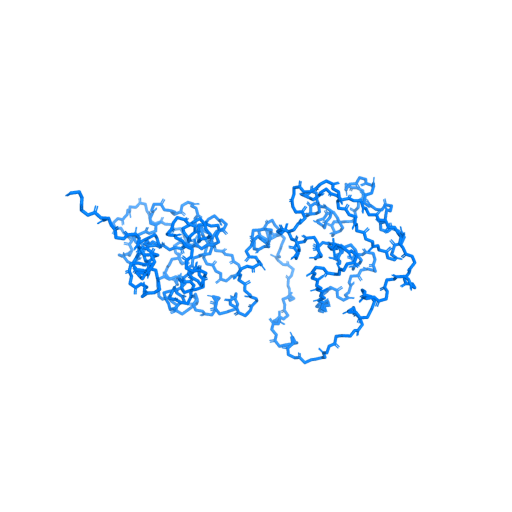 C . LYS A 1 224 ? -10.333 7.542 -11.873 1.00 74.12 224 LYS A C 1
ATOM 1838 O O . LYS A 1 224 ? -9.737 6.688 -11.222 1.00 74.12 224 LYS A O 1
ATOM 1843 N N . CYS A 1 225 ? -10.579 8.770 -11.401 1.00 75.19 225 CYS A N 1
ATOM 1844 C CA . CYS A 1 225 ? -10.188 9.188 -10.050 1.00 75.19 225 CYS A CA 1
ATOM 1845 C C . CYS A 1 225 ? -10.834 8.296 -8.974 1.00 75.19 225 CYS A C 1
ATOM 1847 O O . CYS A 1 225 ? -10.166 7.879 -8.031 1.00 75.19 225 CYS A O 1
ATOM 1849 N N . LYS A 1 226 ? -12.127 7.968 -9.120 1.00 80.31 226 LYS A N 1
ATOM 1850 C CA . LYS A 1 226 ? -12.843 7.077 -8.192 1.00 80.31 226 LYS A CA 1
ATOM 1851 C C . LYS A 1 226 ? -12.281 5.660 -8.189 1.00 80.31 226 LYS A C 1
ATOM 1853 O O . LYS A 1 226 ? -12.172 5.083 -7.112 1.00 80.31 226 LYS A O 1
ATOM 1858 N N . LEU A 1 227 ? -11.972 5.094 -9.358 1.00 75.62 227 LEU A N 1
ATOM 1859 C CA . LEU A 1 227 ? -11.414 3.743 -9.462 1.00 75.62 227 LEU A CA 1
ATOM 1860 C C . LEU A 1 227 ? -10.076 3.650 -8.723 1.00 75.62 227 LEU A C 1
ATOM 1862 O O . LEU A 1 227 ? -9.966 2.859 -7.791 1.00 75.62 227 LEU A O 1
ATOM 1866 N N . ARG A 1 228 ? -9.138 4.555 -9.027 1.00 74.06 228 ARG A N 1
ATOM 1867 C CA . ARG A 1 228 ? -7.821 4.607 -8.370 1.00 74.06 228 ARG A CA 1
ATOM 1868 C C . ARG A 1 228 ? -7.931 4.820 -6.860 1.00 74.06 228 ARG A C 1
ATOM 1870 O O . ARG A 1 228 ? -7.300 4.125 -6.073 1.00 74.06 228 ARG A O 1
ATOM 1877 N N . ALA A 1 229 ? -8.800 5.736 -6.428 1.00 79.88 229 ALA A N 1
ATOM 1878 C CA . ALA A 1 229 ? -9.006 5.989 -5.005 1.00 79.88 229 ALA A CA 1
ATOM 1879 C C . ALA A 1 229 ? -9.541 4.756 -4.265 1.00 79.88 229 ALA A C 1
ATOM 1881 O O . ALA A 1 229 ? -9.119 4.477 -3.147 1.00 79.88 229 ALA A O 1
ATOM 1882 N N . ARG A 1 230 ? -10.466 4.011 -4.886 1.00 78.81 230 ARG A N 1
ATOM 1883 C CA . ARG A 1 230 ? -11.094 2.825 -4.288 1.00 78.81 230 ARG A CA 1
ATOM 1884 C C . ARG A 1 230 ? -10.143 1.649 -4.155 1.00 78.81 230 ARG A C 1
ATOM 1886 O O . ARG A 1 230 ? -10.459 0.753 -3.388 1.00 78.81 230 ARG A O 1
ATOM 1893 N N . GLU A 1 231 ? -9.033 1.602 -4.866 1.00 73.75 231 GLU A N 1
ATOM 1894 C CA . GLU A 1 231 ? -8.088 0.497 -4.706 1.00 73.75 231 GLU A CA 1
ATOM 1895 C C . GLU A 1 231 ? -7.289 0.633 -3.407 1.00 73.75 231 GLU A C 1
ATOM 1897 O O . GLU A 1 231 ? -6.981 -0.371 -2.774 1.00 73.75 231 GLU A O 1
ATOM 1902 N N . ILE A 1 232 ? -7.041 1.868 -2.959 1.00 76.50 232 ILE A N 1
ATOM 1903 C CA . ILE A 1 232 ? -5.980 2.141 -1.980 1.00 76.50 232 ILE A CA 1
ATOM 1904 C C . ILE A 1 232 ? -6.490 2.884 -0.740 1.00 76.50 232 ILE A C 1
ATOM 1906 O O . ILE A 1 232 ? -6.020 2.645 0.373 1.00 76.50 232 ILE A O 1
ATOM 1910 N N . LEU A 1 233 ? -7.469 3.778 -0.898 1.00 87.44 233 LEU A N 1
ATOM 1911 C CA . LEU A 1 233 ? -7.871 4.734 0.133 1.00 87.44 233 LEU A CA 1
ATOM 1912 C C . LEU A 1 233 ? -9.354 4.616 0.488 1.00 87.44 233 LEU A C 1
ATOM 1914 O O . LEU A 1 233 ? -10.206 4.217 -0.313 1.00 87.44 233 LEU A O 1
ATOM 1918 N N . PHE A 1 234 ? -9.684 5.021 1.709 1.00 92.00 234 PHE A N 1
ATOM 1919 C CA . PHE A 1 234 ? -11.059 5.111 2.168 1.00 92.00 234 PHE A CA 1
ATOM 1920 C C . PHE A 1 234 ? -11.259 6.242 3.181 1.00 92.00 234 PHE A C 1
ATOM 1922 O O . PHE A 1 234 ? -10.449 6.461 4.073 1.00 92.00 234 PHE A O 1
ATOM 1929 N N . TRP A 1 235 ? -12.384 6.940 3.073 1.00 94.38 235 TRP A N 1
ATOM 1930 C CA . TRP A 1 235 ? -13.022 7.653 4.177 1.00 94.38 235 TRP A CA 1
ATOM 1931 C C . TRP A 1 235 ? -14.503 7.874 3.831 1.00 94.38 235 TRP A C 1
ATOM 1933 O O . TRP A 1 235 ? -14.861 7.918 2.644 1.00 94.38 235 TRP A O 1
ATOM 1943 N N . PRO A 1 236 ? -15.391 8.022 4.829 1.00 93.00 236 PRO A N 1
ATOM 1944 C CA . PRO A 1 236 ? -16.775 8.400 4.594 1.00 93.00 236 PRO A CA 1
ATOM 1945 C C . PRO A 1 236 ? -16.828 9.732 3.840 1.00 93.00 236 PRO A C 1
ATOM 1947 O O . PRO A 1 236 ? -16.310 10.740 4.312 1.00 93.00 236 PRO A O 1
ATOM 1950 N N . GLY A 1 237 ? -17.429 9.729 2.649 1.00 91.00 237 GLY A N 1
ATOM 1951 C CA . GLY A 1 237 ? -17.524 10.921 1.800 1.00 91.00 237 GLY A CA 1
ATOM 1952 C C . GLY A 1 237 ? -16.473 11.046 0.690 1.00 91.00 237 GLY A C 1
ATOM 1953 O O . GLY A 1 237 ? -16.619 11.942 -0.135 1.00 91.00 237 GLY A O 1
ATOM 1954 N N . LEU A 1 238 ? -15.509 10.120 0.562 1.00 91.56 238 LEU A N 1
ATOM 1955 C CA . LEU A 1 238 ? -14.466 10.136 -0.488 1.00 91.56 238 LEU A CA 1
ATOM 1956 C C . LEU A 1 238 ? -15.002 10.437 -1.901 1.00 91.56 238 LEU A C 1
ATOM 1958 O O . LEU A 1 238 ? -14.455 11.272 -2.618 1.00 91.56 238 LEU A O 1
ATOM 1962 N N . ASN A 1 239 ? -16.096 9.786 -2.312 1.00 89.06 239 ASN A N 1
ATOM 1963 C CA . ASN A 1 239 ? -16.686 10.008 -3.639 1.00 89.06 239 ASN A CA 1
ATOM 1964 C C . ASN A 1 239 ? -17.194 11.451 -3.824 1.00 89.06 239 ASN A C 1
ATOM 1966 O O . ASN A 1 239 ? -17.132 11.980 -4.933 1.00 89.06 239 ASN A O 1
ATOM 1970 N N . ASN A 1 240 ? -17.729 12.060 -2.762 1.00 91.25 240 ASN A N 1
ATOM 1971 C CA . ASN A 1 240 ? -18.240 13.426 -2.794 1.00 91.25 240 ASN A CA 1
ATOM 1972 C C . ASN A 1 240 ? -17.086 14.432 -2.830 1.00 91.25 240 ASN A C 1
ATOM 1974 O O . ASN A 1 240 ? -17.114 15.362 -3.629 1.00 91.25 240 ASN A O 1
ATOM 1978 N N . ASP A 1 241 ? -16.036 14.188 -2.047 1.00 91.06 241 ASP A N 1
ATOM 1979 C CA . ASP A 1 241 ? -14.840 15.031 -2.035 1.00 91.06 241 ASP A CA 1
ATOM 1980 C C . ASP A 1 241 ? -14.119 15.009 -3.390 1.00 91.06 241 ASP A C 1
ATOM 1982 O O . ASP A 1 241 ? -13.764 16.062 -3.921 1.00 91.06 241 ASP A O 1
ATOM 1986 N N . LEU A 1 242 ? -13.996 13.830 -4.014 1.00 88.44 242 LEU A N 1
ATOM 1987 C CA . LEU A 1 242 ? -13.493 13.692 -5.385 1.00 88.44 242 LEU A CA 1
ATOM 1988 C C . LEU A 1 242 ? -14.356 14.460 -6.390 1.00 88.44 242 LEU A C 1
ATOM 1990 O O . LEU A 1 242 ? -13.831 15.174 -7.243 1.00 88.44 242 LEU A O 1
ATOM 1994 N N . LYS A 1 243 ? -15.686 14.333 -6.292 1.00 88.62 243 LYS A N 1
ATOM 1995 C CA . LYS A 1 243 ? -16.622 15.048 -7.169 1.00 88.62 243 LYS A CA 1
ATOM 1996 C C . LYS A 1 243 ? -16.448 16.563 -7.037 1.00 88.62 243 LYS A C 1
ATOM 1998 O O . LYS A 1 243 ? -16.357 17.241 -8.057 1.00 88.62 243 LYS A O 1
ATOM 2003 N N . ASN A 1 244 ? -16.362 17.072 -5.810 1.00 89.56 244 ASN A N 1
ATOM 2004 C CA . ASN A 1 244 ? -16.171 18.494 -5.528 1.00 89.56 244 ASN A CA 1
ATOM 2005 C C . ASN A 1 244 ? -14.825 19.004 -6.054 1.00 89.56 244 ASN A C 1
ATOM 2007 O O . ASN A 1 244 ? -14.775 20.063 -6.670 1.00 89.56 244 ASN A O 1
ATOM 2011 N N . MET A 1 245 ? -13.745 18.240 -5.881 1.00 87.94 245 MET A N 1
ATOM 2012 C CA . MET A 1 245 ? -12.433 18.607 -6.413 1.00 87.94 245 MET A CA 1
ATOM 2013 C C . MET A 1 245 ? -12.439 18.711 -7.945 1.00 87.94 245 MET A C 1
ATOM 2015 O O . MET A 1 245 ? -11.976 19.712 -8.484 1.00 87.94 245 MET A O 1
ATOM 2019 N N . VAL A 1 246 ? -13.003 17.723 -8.650 1.00 85.06 246 VAL A N 1
ATOM 2020 C CA . VAL A 1 246 ? -13.075 17.743 -10.124 1.00 85.06 246 VAL A CA 1
ATOM 2021 C C . VAL A 1 246 ? -13.993 18.866 -10.623 1.00 85.06 246 VAL A C 1
ATOM 2023 O O . VAL A 1 246 ? -13.703 19.489 -11.641 1.00 85.06 246 VAL A O 1
ATOM 2026 N N . LEU A 1 247 ? -15.104 19.140 -9.925 1.00 85.44 247 LEU A N 1
ATOM 2027 C CA . LEU A 1 247 ? -16.030 20.233 -10.259 1.00 85.44 247 LEU A CA 1
ATOM 2028 C C . LEU A 1 247 ? -15.394 21.618 -10.119 1.00 85.44 247 LEU A C 1
ATOM 2030 O O . LEU A 1 247 ? -15.720 22.499 -10.906 1.00 85.44 247 LEU A O 1
ATOM 2034 N N . ASN A 1 248 ? -14.502 21.793 -9.146 1.00 85.44 248 ASN A N 1
ATOM 2035 C CA . ASN A 1 248 ? -13.846 23.068 -8.857 1.00 85.44 248 ASN A CA 1
ATOM 2036 C C . ASN A 1 248 ? -12.481 23.217 -9.553 1.00 85.44 248 ASN A C 1
ATOM 2038 O O . ASN A 1 248 ? -11.800 24.225 -9.370 1.00 85.44 248 ASN A O 1
ATOM 2042 N N . CYS A 1 249 ? -12.055 22.228 -10.341 1.00 85.38 249 CYS A N 1
ATOM 2043 C CA . CYS A 1 249 ? -10.789 22.280 -11.055 1.00 85.38 249 CYS A CA 1
ATOM 2044 C C . CYS A 1 249 ? -10.905 23.129 -12.328 1.00 85.38 249 CYS A C 1
ATOM 2046 O O . CYS A 1 249 ? -11.599 22.751 -13.271 1.00 85.38 249 CYS A O 1
ATOM 2048 N N . GLN A 1 250 ? -10.163 24.239 -12.391 1.00 83.44 250 GLN A N 1
ATOM 2049 C CA . GLN A 1 250 ? -10.152 25.152 -13.543 1.00 83.44 250 GLN A CA 1
ATOM 2050 C C . GLN A 1 250 ? -9.760 24.460 -14.856 1.00 83.44 250 GLN A C 1
ATOM 2052 O O . GLN A 1 250 ? -10.372 24.719 -15.888 1.00 83.44 250 GLN A O 1
ATOM 2057 N N . ILE A 1 251 ? -8.794 23.539 -14.804 1.00 80.81 251 ILE A N 1
ATOM 2058 C CA . ILE A 1 251 ? -8.342 22.773 -15.971 1.00 80.81 251 ILE A CA 1
ATOM 2059 C C . ILE A 1 251 ? -9.453 21.820 -16.428 1.00 80.81 251 ILE A C 1
ATOM 2061 O O . ILE A 1 251 ? -9.829 21.810 -17.592 1.00 80.81 251 ILE A O 1
ATOM 2065 N N . CYS A 1 252 ? -10.077 21.062 -15.524 1.00 83.31 252 C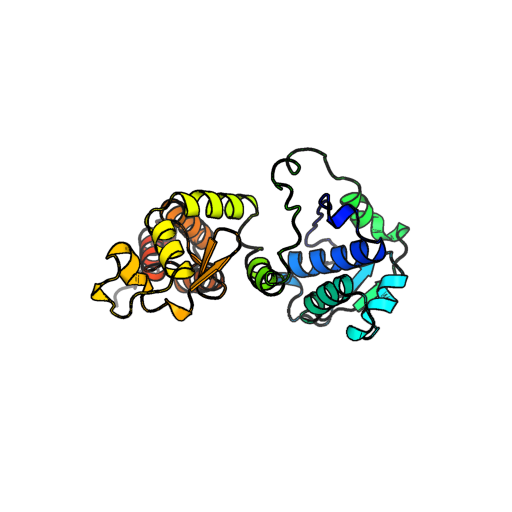YS A N 1
ATOM 2066 C CA . CYS A 1 252 ? -11.201 20.208 -15.919 1.00 83.31 252 CYS A CA 1
ATOM 2067 C C . C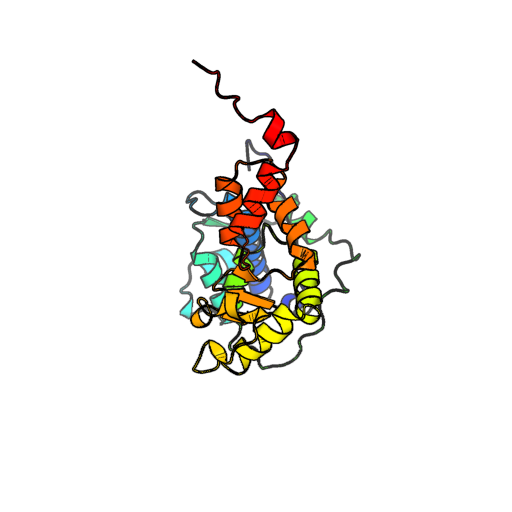YS A 1 252 ? -12.401 21.004 -16.443 1.00 83.31 252 CYS A C 1
ATOM 2069 O O . CYS A 1 252 ? -13.121 20.509 -17.309 1.00 83.31 252 CYS A O 1
ATOM 2071 N N . LEU A 1 253 ? -12.632 22.210 -15.920 1.00 83.00 253 LEU A N 1
ATOM 2072 C CA . LEU A 1 253 ? -13.696 23.098 -16.379 1.00 83.00 253 LEU A CA 1
ATOM 2073 C C . LEU A 1 253 ? -13.437 23.619 -17.798 1.00 83.00 253 LEU A C 1
ATOM 2075 O O . LEU A 1 253 ? -14.380 23.646 -18.584 1.00 83.00 253 LEU A O 1
ATOM 2079 N N . SER A 1 254 ? -12.193 23.962 -18.156 1.00 78.38 254 SER A N 1
ATOM 2080 C CA . SER A 1 254 ? -11.862 24.435 -19.510 1.00 78.38 254 SER A CA 1
ATOM 2081 C C . SER A 1 254 ? -12.005 23.348 -20.581 1.00 78.38 254 SER A C 1
ATOM 2083 O O . SER A 1 254 ? -12.318 23.658 -21.727 1.00 78.38 254 SER A O 1
ATOM 2085 N N . PHE A 1 255 ? -11.837 22.076 -20.206 1.00 73.25 255 PHE A N 1
ATOM 2086 C CA . PHE A 1 255 ? -11.996 20.922 -21.100 1.00 73.25 255 PHE A CA 1
ATOM 2087 C C . PHE A 1 255 ? -13.377 20.247 -21.023 1.00 73.25 255 PHE A C 1
ATOM 2089 O O . PHE A 1 255 ? -13.600 19.226 -21.684 1.00 73.25 255 PHE A O 1
ATOM 2096 N N . ARG A 1 256 ? -14.335 20.777 -20.245 1.00 70.81 256 ARG A N 1
ATOM 2097 C CA . ARG A 1 256 ? -15.717 20.276 -20.296 1.00 70.81 256 ARG A CA 1
ATOM 2098 C C . ARG A 1 256 ? -16.315 20.604 -21.654 1.00 70.81 256 ARG A C 1
ATOM 2100 O O . ARG A 1 256 ? -16.321 21.755 -22.075 1.00 70.81 256 ARG A O 1
ATOM 2107 N N . ARG A 1 257 ? -16.880 19.591 -22.314 1.00 61.22 257 ARG A N 1
ATOM 2108 C CA . ARG A 1 257 ? -17.734 19.814 -23.482 1.00 61.22 257 ARG A CA 1
ATOM 2109 C C . ARG A 1 257 ? -18.871 20.741 -23.050 1.00 61.22 257 ARG A C 1
ATOM 2111 O O . ARG A 1 257 ? -19.713 20.341 -22.248 1.00 61.22 257 ARG A O 1
ATOM 2118 N N . ASN A 1 258 ? -18.877 21.971 -23.559 1.00 56.56 258 ASN A N 1
ATOM 2119 C CA . ASN A 1 258 ? -20.095 22.764 -23.596 1.00 56.56 258 ASN A CA 1
ATOM 2120 C C . ASN A 1 258 ? -21.074 21.960 -24.448 1.00 56.56 258 ASN A C 1
ATOM 2122 O O . ASN A 1 258 ? -20.794 21.705 -25.618 1.00 56.56 258 ASN A O 1
ATOM 2126 N N . ASN A 1 259 ? -22.191 21.528 -23.864 1.00 50.22 259 ASN A N 1
ATOM 2127 C CA . ASN A 1 259 ? -23.314 21.082 -24.674 1.00 50.22 259 ASN A CA 1
ATOM 2128 C C . ASN A 1 259 ? -23.680 22.276 -25.563 1.00 50.22 259 ASN A C 1
ATOM 2130 O O . ASN A 1 259 ? -24.136 23.302 -25.052 1.00 50.22 259 ASN A O 1
ATOM 2134 N N . GLN A 1 260 ? -23.402 22.184 -26.865 1.00 46.38 260 GLN A N 1
ATOM 2135 C CA . GLN A 1 260 ? -24.001 23.102 -27.822 1.00 46.38 260 GLN A CA 1
ATOM 2136 C C . GLN A 1 260 ? -25.512 22.937 -27.665 1.00 46.38 260 GLN A C 1
ATOM 2138 O O . GLN A 1 260 ? -26.018 21.818 -27.715 1.00 46.38 260 GLN A O 1
ATOM 2143 N N . LYS A 1 261 ? -26.198 24.038 -27.351 1.00 44.38 261 LYS A N 1
ATOM 2144 C CA . LYS A 1 261 ? -27.657 24.073 -27.384 1.00 44.38 261 LYS A CA 1
ATOM 2145 C C . LYS A 1 261 ? -28.068 23.813 -28.835 1.00 44.38 261 LYS A C 1
ATOM 2147 O O . LYS A 1 261 ? -27.609 24.550 -29.707 1.00 44.38 261 LYS A O 1
ATOM 2152 N N . GLU A 1 262 ? -28.845 22.755 -29.055 1.00 39.25 262 GLU A N 1
ATOM 2153 C CA . GLU A 1 262 ? -29.717 22.645 -30.233 1.00 39.25 262 GLU A CA 1
ATOM 2154 C C . GLU A 1 262 ? -30.710 23.812 -30.267 1.00 39.25 262 GLU A C 1
ATOM 2156 O O . GLU A 1 262 ? -31.110 24.282 -29.169 1.00 39.25 262 GLU A O 1
#

Radius of gyration: 22.52 Å; chains: 1; bounding box: 60×54×52 Å

pLDDT: mean 76.81, std 17.34, range [30.47, 94.38]

InterPro domains:
  IPR041373 Reverse transcriptase, RNase H-like domain [PF17917] (5-82)
  IPR041588 Integrase zinc-binding domain [PF17921] (203-255)

Secondary structure (DSSP, 8-state):
-BTTB-S-----PPPTTGGGS-HHHHHHHHHHHHHHHTHHHHTT-S-EEEEES-HHHHHHHTS-GGGS-HHHHHHHHHHTTS-EEEEE--GGG-HHHHHHHH----SSGGGS------S--SSGGGTHHHHTTSTTTS-HHHHHHHHHHHTT-HHHHHHHHHHHH---SSGGGS-TTTGGGGGGTTTEEEETTEEEETTEEEPPHHHHHHHHHHHHTT---HHHHHHHHHHHEE-TTHHHHHHHHHHT-HHHHHTS------

Organism: Parnassius apollo (NCBI:txid110799)

Sequence (262 aa):
MQNGLPVCYASRALNKAEQRYAQIEKELYACVFACERFHAYIYGRTDITIETDHKPLVSIIKKSIVDSPTRLQRMLLRLQRYTFKLVYKPGKHLYIADALSRAYEPTVLSALHPSSDSLHDEVCAVQRQAVSRVTDDITDVQFVQLQKYTETDNELIKLKKYVLKGWPSVKGEVDDIIKPYWNYKEDLSFAHGLVWKNERIIVPKILRKEFLNKLHIDHMGLEKCKLRAREILFWPGLNNDLKNMVLNCQICLSFRRNNQKE